Protein AF-A0A353T3C4-F1 (afdb_monomer)

Solvent-accessible surface area (backbone atoms only — not comparable to full-atom values): 9866 Å² total; per-residue (Å²): 107,74,66,55,55,51,51,35,52,49,49,44,35,61,76,70,33,55,62,61,53,52,46,48,63,73,72,65,67,59,68,71,61,62,58,52,51,51,51,51,51,49,49,52,54,55,47,51,52,51,50,53,49,52,54,52,51,49,52,47,30,54,55,22,45,76,74,72,43,43,66,51,32,47,53,53,30,48,53,51,40,30,53,50,35,27,61,52,28,36,56,48,47,48,47,63,72,71,68,43,80,59,55,79,67,48,68,84,42,103,63,56,70,67,55,54,52,50,33,52,51,50,44,53,55,61,66,45,45,66,57,39,43,68,43,39,47,60,32,51,53,58,54,61,70,45,89,92,66,56,76,68,54,60,58,50,48,54,52,48,57,69,49,49,54,49,64,26,35,53,50,21,50,54,51,50,65,73,74,107

pLDDT: mean 85.12, std 10.69, range [52.69, 95.88]

Secondary structure (DSSP, 8-state):
-HHHHHHHHHHHHHHTTHHHHHHHHHTS---THHHHHHHHHHHHHHHHHHHHHHHHHHHHHHHHHHTT-TTHHHHHHHHHHHHHHHHHHHHHHIIIIIS-TTHHHHTTSS--HHHHHHHHHHHHHHHHHHHHHHHHHHHHHHHHTSTT--HHHHHHHHHHHHHTTHHHHHHHHHHHHHH-

Structure (mmCIF, N/CA/C/O backbone):
data_AF-A0A353T3C4-F1
#
_entry.id   AF-A0A353T3C4-F1
#
loop_
_atom_site.group_PDB
_atom_site.id
_atom_site.type_symbol
_atom_site.label_atom_id
_atom_site.label_alt_id
_atom_site.label_comp_id
_atom_site.label_asym_id
_atom_site.label_entity_id
_atom_site.label_seq_id
_atom_site.pdbx_PDB_ins_code
_atom_site.Cartn_x
_atom_site.Cartn_y
_atom_site.Cartn_z
_atom_site.occupancy
_atom_site.B_iso_or_equiv
_atom_site.auth_seq_id
_atom_site.auth_comp_id
_atom_site.auth_asym_id
_atom_site.auth_atom_id
_atom_site.pdbx_PDB_model_num
ATOM 1 N N . MET A 1 1 ? -25.654 7.671 6.707 1.00 60.31 1 MET A N 1
ATOM 2 C CA . MET A 1 1 ? -24.384 8.251 6.204 1.00 60.31 1 MET A CA 1
ATOM 3 C C . MET A 1 1 ? -23.561 8.952 7.282 1.00 60.31 1 MET A C 1
ATOM 5 O O . MET A 1 1 ? -22.458 8.490 7.531 1.00 60.31 1 MET A O 1
ATOM 9 N N . LYS A 1 2 ? -24.068 9.985 7.984 1.00 76.62 2 LYS A N 1
ATOM 10 C CA . LYS A 1 2 ? -23.292 10.667 9.050 1.00 76.62 2 LYS A CA 1
ATOM 11 C C . LYS A 1 2 ? -22.820 9.730 10.183 1.00 76.62 2 LYS A C 1
ATOM 13 O O . LYS A 1 2 ? -21.699 9.878 10.647 1.00 76.62 2 LYS A O 1
ATOM 18 N N . LYS A 1 3 ? -23.640 8.739 10.571 1.00 78.88 3 LYS A N 1
ATOM 19 C CA . LYS A 1 3 ? -23.302 7.737 11.606 1.00 78.88 3 LYS A CA 1
ATOM 20 C C . LYS A 1 3 ? -22.112 6.851 11.206 1.00 78.88 3 LYS A C 1
ATOM 22 O O . LYS A 1 3 ? -21.127 6.816 11.929 1.00 78.88 3 LYS A O 1
ATOM 27 N N . PHE A 1 4 ? -22.169 6.225 10.028 1.00 79.12 4 PHE A N 1
ATOM 28 C CA . PHE A 1 4 ? -21.086 5.390 9.492 1.00 79.12 4 PHE A CA 1
ATOM 29 C C . PHE A 1 4 ? -19.767 6.155 9.321 1.00 79.12 4 PHE A C 1
ATOM 31 O O . PHE A 1 4 ? -18.728 5.694 9.777 1.00 79.12 4 PHE A O 1
ATOM 38 N N . LEU A 1 5 ? -19.805 7.359 8.736 1.00 79.19 5 LEU A N 1
ATOM 39 C CA . LEU A 1 5 ? -18.611 8.205 8.597 1.00 79.19 5 LEU A CA 1
ATOM 40 C C . LEU A 1 5 ? -18.013 8.593 9.953 1.00 79.19 5 LEU A C 1
ATOM 42 O O . LEU A 1 5 ? -16.794 8.610 10.104 1.00 79.19 5 LEU A O 1
ATOM 46 N N . SER A 1 6 ? -18.859 8.891 10.943 1.00 82.12 6 SER A N 1
ATOM 47 C CA . SER A 1 6 ? -18.393 9.169 12.301 1.00 82.12 6 SER A CA 1
ATOM 48 C C . SER A 1 6 ? -17.738 7.940 12.926 1.00 82.12 6 SER A C 1
ATOM 50 O O . SER A 1 6 ? -16.685 8.070 13.538 1.00 82.12 6 SER A O 1
ATOM 52 N N . LEU A 1 7 ? -18.326 6.757 12.740 1.00 82.31 7 LEU A N 1
ATOM 53 C CA . LEU A 1 7 ? -17.796 5.500 13.258 1.00 82.31 7 LEU A CA 1
ATOM 54 C C . LEU A 1 7 ? -16.450 5.148 12.612 1.00 82.31 7 LEU A C 1
ATOM 56 O O . LEU A 1 7 ? -15.491 4.873 13.324 1.00 82.31 7 LEU A O 1
ATOM 60 N N . LEU A 1 8 ? -16.343 5.264 11.288 1.00 82.75 8 LEU A N 1
ATOM 61 C CA . LEU A 1 8 ? -15.096 5.062 10.550 1.00 82.75 8 LEU A CA 1
ATOM 62 C C . LEU A 1 8 ? -14.003 6.040 10.992 1.00 82.75 8 LEU A C 1
ATOM 64 O O . LEU A 1 8 ? -12.856 5.642 11.190 1.00 82.75 8 LEU A O 1
ATOM 68 N N . LYS A 1 9 ? -14.355 7.314 11.199 1.00 82.56 9 LYS A N 1
ATOM 69 C CA . LYS A 1 9 ? -13.419 8.322 11.707 1.00 82.56 9 LYS A CA 1
ATOM 70 C C . LYS A 1 9 ? -12.926 7.972 13.110 1.00 82.56 9 LYS A C 1
ATOM 72 O O . LYS A 1 9 ? -11.734 8.110 13.376 1.00 82.56 9 LYS A O 1
ATOM 77 N N . THR A 1 10 ? -13.816 7.523 13.994 1.00 82.69 10 THR A N 1
ATOM 78 C CA . THR A 1 10 ? -13.441 7.082 15.342 1.00 82.69 10 THR A CA 1
ATOM 79 C C . THR A 1 10 ? -12.527 5.864 15.279 1.00 82.69 10 THR A C 1
ATOM 81 O O . THR A 1 10 ? -11.466 5.895 15.893 1.00 82.69 10 THR A O 1
ATOM 84 N N . TYR A 1 11 ? -12.867 4.856 14.473 1.00 81.75 11 TYR A N 1
ATOM 85 C CA . TYR A 1 11 ?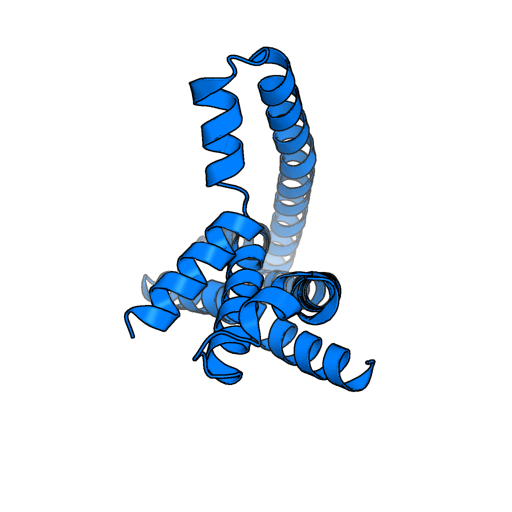 -12.040 3.663 14.284 1.00 81.75 11 TYR A CA 1
ATOM 86 C C . TYR A 1 11 ? -10.645 3.996 13.763 1.00 81.75 11 TYR A C 1
ATOM 88 O O . TYR A 1 11 ? -9.660 3.572 14.356 1.00 81.75 11 TYR A O 1
ATOM 96 N N . CYS A 1 12 ? -10.536 4.832 12.728 1.00 78.88 12 CYS A N 1
ATOM 97 C CA . CYS A 1 12 ? -9.235 5.266 12.221 1.00 78.88 12 CYS A CA 1
ATOM 98 C C . CYS A 1 12 ? -8.448 6.051 13.283 1.00 78.88 12 CYS A C 1
ATOM 100 O O . CYS A 1 12 ? -7.246 5.865 13.430 1.00 78.88 12 CYS A O 1
ATOM 102 N N . ASN A 1 13 ? -9.108 6.917 14.054 1.00 81.38 13 ASN A N 1
ATOM 103 C CA . ASN A 1 13 ? -8.444 7.695 15.099 1.00 81.38 13 ASN A CA 1
ATOM 104 C C . ASN A 1 13 ? -7.916 6.817 16.246 1.00 81.38 13 ASN A C 1
ATOM 106 O O . ASN A 1 13 ? -6.830 7.081 16.759 1.00 81.38 13 ASN A O 1
ATOM 110 N N . VAL A 1 14 ? -8.673 5.788 16.636 1.00 80.25 14 VAL A N 1
ATOM 111 C CA . VAL A 1 14 ? -8.270 4.818 17.662 1.00 80.25 14 VAL A CA 1
ATOM 112 C C . VAL A 1 14 ? -7.152 3.922 17.133 1.00 80.25 14 VAL A C 1
ATOM 114 O O . VAL A 1 14 ? -6.114 3.820 17.776 1.00 80.25 14 VAL A O 1
ATOM 117 N N . TYR A 1 15 ? -7.318 3.362 15.933 1.00 79.69 15 TYR A N 1
ATOM 118 C CA . TYR A 1 15 ? -6.360 2.442 15.321 1.00 79.69 15 TYR A CA 1
ATOM 119 C C . TYR A 1 15 ? -5.000 3.097 15.044 1.00 79.69 15 TYR A C 1
ATOM 121 O O . TYR A 1 15 ? -3.963 2.557 15.412 1.00 79.69 15 TYR A O 1
ATOM 129 N N . PHE A 1 16 ? -4.988 4.299 14.457 1.00 77.50 16 PHE A N 1
ATOM 130 C CA . PHE A 1 16 ? -3.749 5.041 14.194 1.00 77.50 16 PHE A CA 1
ATOM 131 C C . PHE A 1 16 ? -3.267 5.873 15.398 1.00 77.50 16 PHE A C 1
ATOM 133 O O . PHE A 1 16 ? -2.215 6.506 15.326 1.00 77.50 16 PHE A O 1
ATOM 140 N N . GLY A 1 17 ? -4.031 5.926 16.496 1.00 72.50 17 GLY A N 1
ATOM 141 C CA . GLY A 1 17 ? -3.658 6.655 17.713 1.00 72.50 17 GLY A CA 1
ATOM 142 C C . GLY A 1 17 ? -3.498 8.173 17.537 1.00 72.50 17 GLY A C 1
ATOM 143 O O . GLY A 1 17 ? -2.799 8.816 18.319 1.00 72.50 17 GLY A O 1
ATOM 144 N N . ILE A 1 18 ? -4.132 8.781 16.528 1.00 69.75 18 ILE A N 1
ATOM 145 C CA . ILE A 1 18 ? -3.900 10.189 16.142 1.00 69.75 18 ILE A CA 1
ATOM 146 C C . ILE A 1 18 ? -4.201 11.140 17.317 1.00 69.75 18 ILE A C 1
ATOM 148 O O . ILE A 1 18 ? -3.455 12.087 17.583 1.00 69.75 18 ILE A O 1
ATOM 152 N N . SER A 1 19 ? -5.272 10.874 18.071 1.00 62.19 19 SER A N 1
ATOM 153 C CA . SER A 1 19 ? -5.665 11.686 19.228 1.00 62.19 19 SER A CA 1
ATOM 154 C C . SER A 1 19 ? -4.777 11.479 20.458 1.00 62.19 19 SER A C 1
ATOM 156 O O . SER A 1 19 ? -4.506 12.450 21.168 1.00 62.19 19 SER A O 1
ATOM 158 N N . SER A 1 20 ? -4.322 10.252 20.733 1.00 59.62 20 SER A N 1
ATOM 159 C CA . SER A 1 20 ? -3.450 9.977 21.887 1.00 59.62 20 SER A CA 1
ATOM 160 C C . SER A 1 20 ? -2.055 10.560 21.664 1.00 59.62 20 SER A C 1
ATOM 162 O O . SER A 1 20 ? -1.486 11.169 22.573 1.00 59.62 20 SER A O 1
ATOM 164 N N . MET A 1 21 ? -1.566 10.487 20.423 1.00 57.75 21 MET A N 1
ATOM 165 C CA . MET A 1 21 ? -0.328 11.116 19.982 1.00 57.75 21 MET A CA 1
ATOM 166 C C . MET A 1 21 ? -0.401 12.639 20.173 1.00 57.75 21 MET A C 1
ATOM 168 O O . MET A 1 21 ? 0.431 13.222 20.865 1.00 57.75 21 MET A O 1
ATOM 172 N N . LYS A 1 22 ? -1.461 13.294 19.678 1.00 59.31 22 LYS A N 1
ATOM 173 C CA . LYS A 1 22 ? -1.660 14.745 19.854 1.00 59.31 22 LYS A CA 1
ATOM 174 C C . LYS A 1 22 ? -1.741 15.161 21.330 1.00 59.31 22 LYS A C 1
ATOM 176 O O . LYS A 1 22 ? -1.197 16.203 21.702 1.00 59.31 22 LYS A O 1
ATOM 181 N N 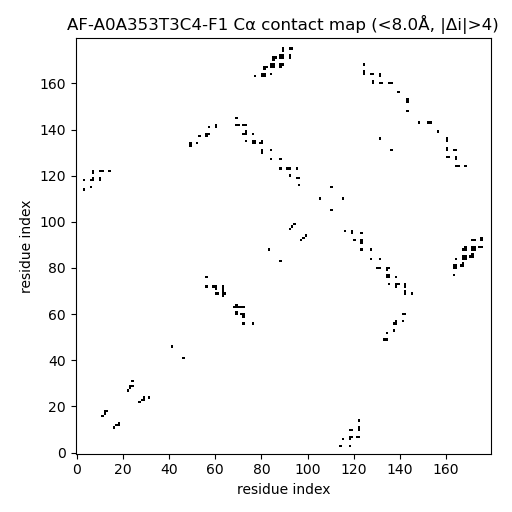. TYR A 1 23 ? -2.400 14.362 22.170 1.00 59.06 23 TYR A N 1
ATOM 182 C CA . TYR A 1 23 ? -2.562 14.644 23.599 1.00 59.06 23 TYR A CA 1
ATOM 183 C C . TYR A 1 23 ? -1.234 14.573 24.371 1.00 59.06 23 TYR A C 1
ATOM 185 O O . TYR A 1 23 ? -0.911 15.515 25.100 1.00 59.06 23 TYR A O 1
ATOM 193 N N . GLN A 1 24 ? -0.430 13.524 24.161 1.00 59.44 24 GLN A N 1
ATOM 194 C CA . GLN A 1 24 ? 0.871 13.377 24.832 1.00 59.44 24 GLN A CA 1
ATOM 195 C C . GLN A 1 24 ? 1.857 14.496 24.460 1.00 59.44 24 GLN A C 1
ATOM 197 O O . GLN A 1 24 ? 2.575 14.990 25.330 1.00 59.44 24 GLN A O 1
ATOM 202 N N . TYR A 1 25 ? 1.857 14.952 23.202 1.00 55.47 25 TYR A N 1
ATOM 203 C CA . TYR A 1 25 ? 2.798 15.983 22.742 1.00 55.47 25 TYR A CA 1
ATOM 204 C C . TYR A 1 25 ? 2.390 17.414 23.077 1.00 55.47 25 TYR A C 1
ATOM 206 O O . TYR A 1 25 ? 3.258 18.251 23.313 1.00 55.47 25 TYR A O 1
ATOM 214 N N . THR A 1 26 ? 1.089 17.704 23.128 1.00 57.72 26 THR A N 1
ATOM 215 C CA . THR A 1 26 ? 0.613 19.087 23.297 1.00 57.72 26 THR A CA 1
ATOM 216 C C . THR A 1 26 ? 0.349 19.441 24.763 1.00 57.72 26 THR A C 1
ATOM 218 O O . THR A 1 26 ? 0.531 20.595 25.144 1.00 57.72 26 THR A O 1
ATOM 221 N N . ARG A 1 27 ? -0.067 18.478 25.606 1.00 52.69 27 ARG A N 1
ATOM 222 C CA . ARG A 1 27 ? -0.427 18.740 27.017 1.00 52.69 27 ARG A CA 1
ATOM 223 C C . ARG A 1 27 ? 0.595 18.253 28.043 1.00 52.69 27 ARG A C 1
ATOM 225 O O . ARG A 1 27 ? 0.799 18.959 29.022 1.00 52.69 27 ARG A O 1
ATOM 232 N N . GLU A 1 28 ? 1.251 17.106 27.845 1.00 60.12 28 GLU A N 1
ATOM 233 C CA . GLU A 1 28 ? 2.148 16.545 28.876 1.00 60.12 28 GLU A CA 1
ATOM 234 C C . GLU A 1 28 ? 3.608 17.027 28.789 1.00 60.12 28 GLU A C 1
ATOM 236 O O . GLU A 1 28 ? 4.370 16.765 29.717 1.00 60.12 28 GLU A O 1
ATOM 241 N N . LYS A 1 29 ? 4.022 17.722 27.709 1.00 55.22 29 LYS A N 1
ATOM 242 C CA . LYS A 1 29 ? 5.425 18.151 27.470 1.00 55.22 29 LYS A CA 1
ATOM 243 C C . LYS A 1 29 ? 6.456 17.045 27.786 1.00 55.22 29 LYS A C 1
ATOM 245 O O . LYS A 1 29 ? 7.573 17.328 28.221 1.00 55.22 29 LYS A O 1
ATOM 250 N N . LYS A 1 30 ? 6.101 15.768 27.587 1.00 54.72 30 LYS A N 1
ATOM 251 C CA . LYS A 1 30 ? 7.038 14.655 27.785 1.00 54.72 30 LYS A CA 1
ATOM 252 C C . LYS A 1 30 ? 8.227 14.846 26.844 1.00 54.72 30 LYS A C 1
ATOM 254 O O . LYS A 1 30 ? 8.034 15.190 25.682 1.00 54.72 30 LYS A O 1
ATOM 259 N N . SER A 1 31 ? 9.437 14.657 27.384 1.00 58.38 31 SER A N 1
ATOM 260 C CA . SER A 1 31 ? 10.729 14.902 26.724 1.00 58.38 31 SER A CA 1
ATOM 261 C C . SER A 1 31 ? 10.692 14.584 25.225 1.00 58.38 31 SER A C 1
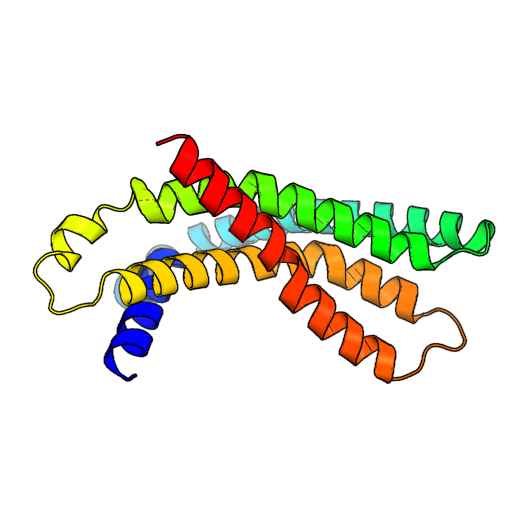ATOM 263 O O . SER A 1 31 ? 10.668 13.417 24.831 1.00 58.38 31 SER A O 1
ATOM 265 N N . LEU A 1 32 ? 10.701 15.645 24.407 1.00 66.12 32 LEU A N 1
ATOM 266 C CA . LEU A 1 32 ? 10.594 15.606 22.942 1.00 66.12 32 LEU A CA 1
ATOM 267 C C . LEU A 1 32 ? 11.728 14.812 22.269 1.00 66.12 32 LEU A C 1
ATOM 269 O O . LEU A 1 32 ? 11.617 14.456 21.103 1.00 66.12 32 LEU A O 1
ATOM 273 N N . TRP A 1 33 ? 12.786 14.474 23.009 1.00 71.81 33 TRP A N 1
ATOM 274 C CA . TRP A 1 33 ? 13.922 13.692 22.524 1.00 71.81 33 TRP A CA 1
ATOM 275 C C . TRP A 1 33 ? 13.618 12.200 22.362 1.00 71.81 33 TRP A C 1
ATOM 277 O O . TRP A 1 33 ? 14.027 11.602 21.370 1.00 71.81 33 TRP A O 1
ATOM 287 N N . LYS A 1 34 ? 12.878 11.588 23.300 1.00 78.25 34 LYS A N 1
ATOM 288 C CA . LYS A 1 34 ? 12.539 10.151 23.233 1.00 78.25 34 LYS A CA 1
ATOM 289 C C . LYS A 1 34 ? 11.770 9.778 21.953 1.00 78.25 34 LYS A C 1
ATOM 291 O O . LYS A 1 34 ? 12.166 8.821 21.299 1.00 78.25 34 LYS A O 1
ATOM 296 N N . PRO A 1 35 ? 10.736 10.527 21.541 1.00 76.81 35 PRO A N 1
ATOM 297 C CA . PRO A 1 35 ? 9.986 10.201 20.339 1.00 76.81 35 PRO A CA 1
ATOM 298 C C . PRO A 1 35 ? 10.682 10.608 19.052 1.00 76.81 35 PRO A C 1
ATOM 300 O O . PRO A 1 35 ? 10.520 9.912 18.058 1.00 76.81 35 PRO A O 1
ATOM 303 N N . VAL A 1 36 ? 11.504 11.661 19.063 1.00 82.31 36 VAL A N 1
ATOM 304 C CA . VAL A 1 36 ? 12.387 11.952 17.924 1.00 82.31 36 VAL A CA 1
ATOM 305 C C . VAL A 1 36 ? 13.330 10.774 17.679 1.00 82.31 36 VAL A C 1
ATOM 307 O O . VAL A 1 36 ? 13.458 10.339 16.540 1.00 82.31 36 VAL A O 1
ATOM 310 N N . LEU A 1 37 ? 13.918 10.198 18.734 1.00 85.62 37 LEU A N 1
ATOM 311 C CA . LEU A 1 37 ? 14.783 9.023 18.611 1.00 85.62 37 LEU A CA 1
ATOM 312 C C . LEU A 1 37 ? 14.014 7.784 18.123 1.00 85.62 37 LEU A C 1
ATOM 314 O O . LEU A 1 37 ? 14.510 7.060 17.264 1.00 85.62 37 LEU A O 1
ATOM 318 N N . THR A 1 38 ? 12.791 7.555 18.617 1.00 82.88 38 THR A N 1
ATOM 319 C CA . THR A 1 38 ? 11.935 6.455 18.142 1.00 82.88 38 THR A CA 1
ATOM 320 C C . THR A 1 38 ? 11.568 6.618 16.669 1.00 82.88 38 THR A C 1
ATOM 322 O O . THR A 1 38 ? 11.714 5.672 15.899 1.00 82.88 38 THR A O 1
ATOM 325 N N . VAL A 1 39 ? 11.139 7.812 16.251 1.00 86.38 39 VAL A N 1
ATOM 326 C CA . VAL A 1 39 ? 10.799 8.095 14.849 1.00 86.38 39 VAL A CA 1
ATOM 327 C C . VAL A 1 39 ? 12.035 7.958 13.967 1.00 86.38 39 VAL A C 1
ATOM 329 O O . VAL A 1 39 ? 11.959 7.298 12.937 1.00 86.38 39 VAL A O 1
ATOM 332 N N . ALA A 1 40 ? 13.183 8.498 14.381 1.00 88.88 40 ALA A N 1
ATOM 333 C CA . ALA A 1 40 ? 14.435 8.349 13.644 1.00 88.88 40 ALA A CA 1
ATOM 334 C C . ALA A 1 40 ? 14.829 6.872 13.487 1.00 88.88 40 ALA A C 1
ATOM 336 O O . ALA A 1 40 ? 15.157 6.447 12.383 1.00 88.88 40 ALA A O 1
ATOM 337 N N . GLY A 1 41 ? 14.728 6.070 14.552 1.00 89.81 41 GLY A N 1
ATOM 338 C CA . GLY A 1 41 ? 15.002 4.633 14.500 1.00 89.81 41 GLY A CA 1
ATOM 339 C C . GLY A 1 41 ? 14.073 3.883 13.542 1.00 89.81 41 GLY A C 1
ATOM 340 O O . GLY A 1 41 ? 14.541 3.085 12.733 1.00 89.81 41 GLY A O 1
ATOM 341 N N . VAL A 1 42 ? 12.771 4.181 13.573 1.00 88.44 42 VAL A N 1
ATOM 342 C CA . VAL A 1 42 ? 11.784 3.585 12.656 1.00 88.44 42 VAL A CA 1
ATOM 343 C C . VAL A 1 42 ? 12.049 4.004 11.209 1.00 88.44 42 VAL A C 1
ATOM 345 O O . VAL A 1 42 ? 12.031 3.155 10.321 1.00 88.44 42 VAL A O 1
ATOM 348 N N . VAL A 1 43 ? 12.336 5.284 10.962 1.00 89.88 43 VAL A N 1
ATOM 349 C CA . VAL A 1 43 ? 12.629 5.806 9.619 1.00 89.88 43 VAL A CA 1
ATOM 350 C C . VAL A 1 43 ? 13.905 5.190 9.057 1.00 89.88 43 VAL A C 1
ATOM 352 O O . VAL A 1 43 ? 13.918 4.806 7.894 1.00 89.88 43 VAL A O 1
ATOM 355 N N . ILE A 1 44 ? 14.958 5.042 9.863 1.00 92.94 44 ILE A N 1
ATOM 356 C CA . ILE A 1 44 ? 16.200 4.390 9.428 1.00 92.94 44 ILE A CA 1
ATOM 357 C C . ILE A 1 44 ? 15.954 2.900 9.163 1.00 92.94 44 ILE A C 1
ATOM 359 O O . ILE A 1 44 ? 16.348 2.397 8.113 1.00 92.94 44 ILE A O 1
ATOM 363 N N . GLY A 1 45 ? 15.265 2.202 10.070 1.00 91.44 45 GLY A N 1
ATOM 364 C CA . GLY A 1 45 ? 14.964 0.777 9.927 1.00 91.44 45 GLY A CA 1
ATOM 365 C C . GLY A 1 45 ? 14.111 0.486 8.692 1.00 91.44 45 GLY A C 1
ATOM 366 O O . GLY A 1 45 ? 14.566 -0.185 7.767 1.00 91.44 45 GLY A O 1
ATOM 367 N N . ILE A 1 46 ? 12.902 1.046 8.630 1.00 89.31 46 ILE A N 1
ATOM 368 C CA . ILE A 1 46 ? 11.984 0.851 7.498 1.00 89.31 46 ILE A CA 1
ATOM 369 C C . ILE A 1 46 ? 12.576 1.443 6.214 1.00 89.31 46 ILE A C 1
ATOM 371 O O . ILE A 1 46 ? 12.508 0.817 5.158 1.00 89.31 46 ILE A O 1
ATOM 375 N N . GLY A 1 47 ? 13.213 2.612 6.297 1.00 91.19 47 GLY A N 1
ATOM 376 C CA . GLY A 1 47 ? 13.857 3.254 5.154 1.00 91.19 47 GLY A CA 1
ATOM 377 C C . GLY A 1 47 ? 14.965 2.398 4.546 1.00 91.19 47 GLY A C 1
ATOM 378 O O . GLY A 1 47 ? 15.049 2.310 3.323 1.00 91.19 47 GLY A O 1
ATOM 379 N N . SER A 1 48 ? 15.763 1.703 5.364 1.00 93.19 48 SER A N 1
ATOM 380 C CA . SER A 1 48 ? 16.797 0.784 4.869 1.00 93.19 48 SER A CA 1
ATOM 381 C C . SER A 1 48 ? 16.209 -0.404 4.098 1.00 93.19 48 SER A C 1
ATOM 383 O O . SER A 1 48 ? 16.735 -0.771 3.047 1.00 93.19 48 SER A O 1
ATOM 385 N N . LEU A 1 49 ? 15.077 -0.951 4.558 1.00 92.06 49 LEU A N 1
ATOM 386 C CA . LEU A 1 49 ? 14.376 -2.042 3.877 1.00 92.06 49 LEU A CA 1
ATOM 387 C C . LEU A 1 49 ? 13.785 -1.582 2.542 1.00 92.06 49 LEU A C 1
ATOM 389 O O . LEU A 1 49 ? 13.960 -2.260 1.531 1.00 92.06 49 LEU A O 1
ATOM 393 N N . ILE A 1 50 ? 13.139 -0.411 2.520 1.00 92.25 50 ILE A N 1
ATOM 394 C CA . ILE A 1 50 ? 12.601 0.181 1.287 1.00 92.25 50 ILE A CA 1
ATOM 395 C C . ILE A 1 50 ? 13.738 0.468 0.301 1.00 92.25 50 ILE A C 1
ATOM 397 O O . ILE A 1 50 ? 13.614 0.178 -0.885 1.00 92.25 50 ILE A O 1
ATOM 401 N N . PHE A 1 51 ? 14.867 0.993 0.777 1.00 93.62 51 PHE A N 1
ATOM 402 C CA . PHE A 1 51 ? 16.027 1.259 -0.067 1.00 93.62 51 PHE A CA 1
ATOM 403 C C . PHE A 1 51 ? 16.589 -0.025 -0.692 1.00 93.62 51 PHE A C 1
ATOM 405 O O . PHE A 1 51 ? 16.803 -0.075 -1.905 1.00 93.62 51 PHE A O 1
ATOM 412 N N . LEU A 1 52 ? 16.770 -1.083 0.104 1.00 95.19 52 LEU A N 1
ATOM 413 C CA 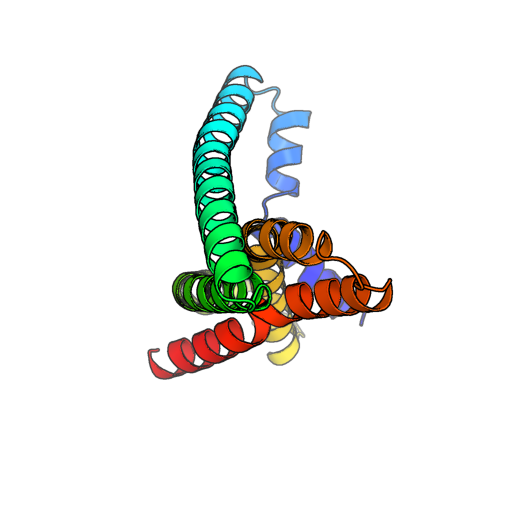. LEU A 1 52 ? 17.231 -2.380 -0.393 1.00 95.19 52 LEU A CA 1
ATOM 414 C C . LEU A 1 52 ? 16.250 -2.972 -1.416 1.00 95.19 52 LEU A C 1
ATOM 416 O O . LEU A 1 52 ? 16.666 -3.475 -2.461 1.00 95.19 52 LEU A O 1
ATOM 420 N N . TYR A 1 53 ? 14.950 -2.858 -1.148 1.00 94.12 53 TYR A N 1
ATOM 421 C CA . TYR A 1 53 ? 13.901 -3.267 -2.076 1.00 94.12 53 TYR A CA 1
ATOM 422 C C . TYR A 1 53 ? 13.972 -2.499 -3.406 1.00 94.12 53 TYR A C 1
ATOM 424 O O . TYR A 1 53 ? 13.931 -3.113 -4.473 1.00 94.12 53 TYR A O 1
ATOM 432 N N . CYS A 1 54 ? 14.161 -1.176 -3.364 1.00 94.94 54 CYS A N 1
ATOM 433 C CA . CYS A 1 54 ? 14.340 -0.344 -4.555 1.00 94.94 54 CYS A CA 1
ATOM 434 C C . CYS A 1 54 ? 15.556 -0.775 -5.395 1.00 94.94 54 CYS A C 1
ATOM 436 O O . CYS A 1 54 ? 15.491 -0.786 -6.626 1.00 94.94 54 CYS A O 1
ATOM 438 N N . LEU A 1 55 ? 16.660 -1.168 -4.753 1.00 95.44 55 LEU A N 1
ATOM 439 C CA . LEU A 1 55 ? 17.819 -1.712 -5.464 1.00 95.44 55 LEU A CA 1
ATOM 440 C C . LEU A 1 55 ? 17.502 -3.058 -6.121 1.00 95.44 55 LEU A C 1
ATOM 442 O O . LEU A 1 55 ? 17.857 -3.266 -7.281 1.00 95.44 55 LEU A O 1
ATOM 446 N N . MET A 1 56 ? 16.808 -3.952 -5.414 1.00 95.31 56 MET A N 1
ATOM 447 C CA . MET A 1 56 ? 16.403 -5.254 -5.948 1.00 95.31 56 MET A CA 1
ATOM 448 C C . MET A 1 56 ? 15.496 -5.098 -7.177 1.00 95.31 56 MET A C 1
ATOM 450 O O . MET A 1 56 ? 15.763 -5.694 -8.222 1.00 95.31 56 MET A O 1
ATOM 454 N N . ILE A 1 57 ? 14.458 -4.261 -7.086 1.00 95.69 57 ILE A N 1
ATOM 455 C CA . ILE A 1 57 ? 13.497 -4.069 -8.179 1.00 95.69 57 ILE A CA 1
ATOM 456 C C . ILE A 1 57 ? 14.138 -3.386 -9.397 1.00 95.69 57 ILE A C 1
ATOM 458 O O . ILE A 1 57 ? 13.784 -3.698 -10.533 1.00 95.69 57 ILE A O 1
ATOM 462 N N . LEU A 1 58 ? 15.144 -2.530 -9.186 1.00 95.88 58 LEU A N 1
ATOM 463 C CA . LEU A 1 58 ? 15.937 -1.947 -10.268 1.00 95.88 58 LEU A CA 1
ATOM 464 C C . LEU A 1 58 ? 16.727 -3.010 -11.043 1.00 95.88 58 LEU A C 1
ATOM 466 O O . LEU A 1 58 ? 16.773 -2.954 -12.273 1.00 95.88 58 LEU A O 1
ATOM 470 N N . GLN A 1 59 ? 17.339 -3.982 -10.359 1.00 95.75 59 GLN A N 1
ATOM 471 C CA . GLN A 1 59 ? 18.047 -5.075 -11.040 1.00 95.75 59 GLN A CA 1
ATOM 472 C C . GLN A 1 59 ? 17.080 -5.966 -11.821 1.00 95.75 59 GLN A C 1
ATOM 474 O O . GLN A 1 59 ? 17.359 -6.315 -12.967 1.00 95.75 59 GLN A O 1
ATOM 479 N N . ILE A 1 60 ? 15.914 -6.262 -11.240 1.00 94.88 60 ILE A N 1
ATOM 480 C CA . ILE A 1 60 ? 14.842 -7.002 -11.917 1.00 94.88 60 ILE A CA 1
ATOM 481 C C . ILE A 1 60 ? 14.400 -6.260 -13.180 1.00 94.88 60 ILE A C 1
ATOM 483 O O . ILE A 1 60 ? 14.293 -6.873 -14.236 1.00 94.88 60 ILE A O 1
ATOM 487 N N . PHE A 1 61 ? 14.202 -4.942 -13.103 1.00 95.88 61 PHE A N 1
ATOM 488 C CA . PHE A 1 61 ? 13.821 -4.130 -14.256 1.00 95.88 61 PHE A CA 1
ATOM 489 C C . PHE A 1 61 ? 14.869 -4.161 -15.372 1.00 95.88 61 PHE A C 1
ATOM 491 O O . PHE A 1 61 ? 14.519 -4.349 -16.533 1.00 95.88 61 PHE A O 1
ATOM 498 N N . ARG A 1 62 ? 16.157 -4.027 -15.035 1.00 94.44 62 ARG A N 1
ATOM 499 C CA . ARG A 1 62 ? 17.250 -4.100 -16.020 1.00 94.44 62 ARG A CA 1
ATOM 500 C C . ARG A 1 62 ? 17.340 -5.477 -16.676 1.00 94.44 62 ARG A C 1
ATOM 502 O O . ARG A 1 62 ? 17.494 -5.558 -17.891 1.00 94.44 62 ARG A O 1
ATOM 509 N N . GLY A 1 63 ? 17.202 -6.548 -15.893 1.00 94.06 63 GLY A N 1
ATOM 510 C CA . GLY A 1 63 ? 17.151 -7.914 -16.419 1.00 94.06 63 GLY A CA 1
ATOM 511 C C . GLY A 1 63 ? 15.941 -8.137 -17.330 1.00 94.06 63 GLY A C 1
ATOM 512 O O . GLY A 1 63 ? 16.075 -8.682 -18.420 1.00 94.06 63 GLY A O 1
ATOM 513 N N . ALA A 1 64 ? 14.774 -7.638 -16.924 1.00 93.00 64 ALA A N 1
ATOM 514 C CA . ALA A 1 64 ? 13.538 -7.699 -17.696 1.00 93.00 64 ALA A CA 1
ATOM 515 C C . ALA A 1 64 ? 13.638 -6.924 -19.023 1.00 93.00 64 ALA A C 1
ATOM 517 O O . ALA A 1 64 ? 13.228 -7.429 -20.068 1.00 93.00 64 ALA A O 1
ATOM 518 N N . GLN A 1 65 ? 14.251 -5.735 -19.009 1.00 92.88 65 GLN A N 1
ATOM 519 C CA . GLN A 1 65 ? 14.548 -4.965 -20.220 1.00 92.88 65 GLN A CA 1
ATOM 520 C C . GLN A 1 65 ? 15.492 -5.709 -21.169 1.00 92.88 65 GLN A C 1
ATOM 522 O O . GLN A 1 65 ? 15.256 -5.700 -22.374 1.00 92.88 65 GLN A O 1
ATOM 527 N N . ALA A 1 66 ? 16.526 -6.378 -20.650 1.00 92.81 66 ALA A N 1
ATOM 528 C CA . ALA A 1 66 ? 17.485 -7.119 -21.472 1.00 92.81 66 ALA A CA 1
ATOM 529 C C . ALA A 1 66 ? 16.846 -8.293 -22.238 1.00 92.81 66 ALA A C 1
ATOM 531 O O . ALA A 1 66 ? 17.325 -8.659 -23.308 1.00 92.81 66 ALA A O 1
ATOM 532 N N . ILE A 1 67 ? 15.755 -8.856 -21.712 1.00 93.75 67 ILE A N 1
ATOM 533 C CA . ILE A 1 67 ? 14.996 -9.957 -22.330 1.00 93.75 67 ILE A CA 1
ATOM 534 C C . ILE A 1 67 ? 13.831 -9.412 -23.191 1.00 93.75 67 ILE A C 1
ATOM 536 O O . ILE A 1 67 ? 13.105 -10.173 -23.821 1.00 93.75 67 ILE A O 1
ATOM 540 N N . GLY A 1 68 ? 13.654 -8.086 -23.258 1.00 91.94 68 GLY A N 1
ATOM 541 C CA . GLY A 1 68 ? 12.609 -7.432 -24.052 1.00 91.94 68 GLY A CA 1
ATOM 542 C C . GLY A 1 68 ? 11.231 -7.367 -23.385 1.00 91.94 68 GLY A C 1
ATOM 543 O O . GLY A 1 68 ? 10.277 -6.946 -24.032 1.00 91.94 68 GLY A O 1
ATOM 544 N N . HIS A 1 69 ? 11.127 -7.729 -22.103 1.00 91.88 69 HIS A N 1
ATOM 545 C CA . HIS A 1 69 ? 9.871 -7.806 -21.346 1.00 91.88 69 HIS A CA 1
ATOM 546 C C . HIS A 1 6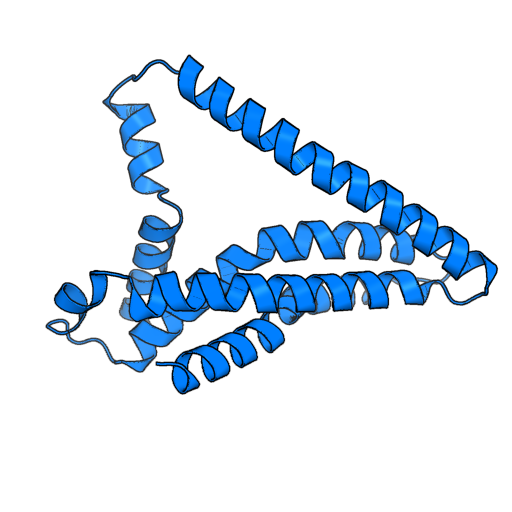9 ? 9.899 -6.948 -20.066 1.00 91.88 69 HIS A C 1
ATOM 548 O O . HIS A 1 69 ? 9.811 -7.484 -18.957 1.00 91.88 69 HIS A O 1
ATOM 554 N N . PRO A 1 70 ? 10.035 -5.609 -20.161 1.00 90.38 70 PRO A N 1
ATOM 555 C CA . PRO A 1 70 ? 10.116 -4.718 -18.997 1.00 90.38 70 PRO A CA 1
ATOM 556 C C . PRO A 1 70 ? 8.905 -4.798 -18.051 1.00 90.38 70 PRO A C 1
ATOM 558 O O . PRO A 1 70 ? 9.038 -4.490 -16.867 1.00 90.38 70 PRO A O 1
ATOM 561 N N . GLU A 1 71 ? 7.738 -5.234 -18.528 1.00 90.75 71 GLU A N 1
ATOM 562 C CA . GLU A 1 71 ? 6.485 -5.394 -17.772 1.00 90.75 71 GLU A CA 1
ATOM 563 C C . GLU A 1 71 ? 6.571 -6.402 -16.617 1.00 90.75 71 GLU A C 1
ATOM 565 O O . GLU A 1 71 ? 5.777 -6.350 -15.669 1.00 90.75 71 GLU A O 1
ATOM 570 N N . ILE A 1 72 ? 7.570 -7.286 -16.644 1.00 93.69 72 ILE A N 1
ATOM 571 C CA . ILE A 1 72 ? 7.827 -8.260 -15.581 1.00 93.69 72 ILE A CA 1
ATOM 572 C C . ILE A 1 72 ? 8.047 -7.557 -14.233 1.00 93.69 72 ILE A C 1
ATOM 574 O O . ILE A 1 72 ? 7.609 -8.069 -13.201 1.00 93.69 72 ILE A O 1
ATOM 578 N N . VAL A 1 73 ? 8.642 -6.355 -14.225 1.00 95.00 73 VAL A N 1
ATOM 579 C CA . VAL A 1 73 ? 8.879 -5.594 -12.987 1.00 95.00 73 VAL A CA 1
ATOM 580 C C . VAL A 1 73 ? 7.576 -5.286 -12.241 1.00 95.00 73 VAL A C 1
ATOM 582 O O . VAL A 1 73 ? 7.511 -5.436 -11.021 1.00 95.00 73 VAL A O 1
ATOM 585 N N . LEU A 1 74 ? 6.521 -4.910 -12.973 1.00 93.81 74 LEU A N 1
ATOM 586 C CA . LEU A 1 74 ? 5.210 -4.600 -12.404 1.00 93.81 74 LEU A CA 1
ATOM 587 C C . LEU A 1 74 ? 4.548 -5.858 -11.865 1.00 93.81 74 LEU A C 1
ATOM 589 O O . LEU A 1 74 ? 3.987 -5.842 -10.774 1.00 93.81 74 LEU A O 1
ATOM 593 N N . THR A 1 75 ? 4.655 -6.952 -12.616 1.00 93.88 75 THR A N 1
ATOM 594 C CA . THR A 1 75 ? 4.073 -8.242 -12.240 1.00 93.88 75 THR A CA 1
ATOM 595 C C . THR A 1 75 ? 4.691 -8.759 -10.944 1.00 93.88 75 THR A C 1
ATOM 597 O O . THR A 1 75 ? 3.967 -9.129 -10.022 1.00 93.88 75 THR A O 1
ATOM 600 N N . ILE A 1 76 ? 6.020 -8.721 -10.827 1.00 94.19 76 ILE A N 1
ATOM 601 C CA . ILE A 1 76 ? 6.725 -9.165 -9.619 1.00 94.19 76 ILE A CA 1
ATOM 602 C C . ILE A 1 76 ? 6.373 -8.278 -8.424 1.00 94.19 76 ILE A C 1
ATOM 604 O O . ILE A 1 76 ? 6.064 -8.797 -7.352 1.00 94.19 76 ILE A O 1
ATOM 608 N N . ALA A 1 77 ? 6.378 -6.953 -8.593 1.00 95.19 77 ALA A N 1
ATOM 609 C CA . ALA A 1 77 ? 6.017 -6.037 -7.514 1.00 95.19 77 ALA A CA 1
ATOM 610 C C . ALA A 1 77 ? 4.564 -6.229 -7.053 1.00 95.19 77 ALA A C 1
ATOM 612 O O . ALA A 1 77 ? 4.291 -6.213 -5.854 1.00 95.19 77 ALA A O 1
ATOM 613 N N . PHE A 1 78 ? 3.646 -6.465 -7.991 1.00 95.25 78 PHE A N 1
ATOM 614 C CA . PHE A 1 78 ? 2.241 -6.731 -7.702 1.00 95.25 78 PHE A CA 1
ATOM 615 C C . PHE A 1 78 ? 2.036 -8.047 -6.959 1.00 95.25 78 PHE A C 1
ATOM 617 O O . PHE A 1 78 ? 1.380 -8.052 -5.920 1.00 95.25 78 PHE A O 1
ATOM 624 N N . LEU A 1 79 ? 2.649 -9.137 -7.421 1.00 94.69 79 LEU A N 1
ATOM 625 C CA . LEU A 1 79 ? 2.580 -10.431 -6.738 1.00 94.69 79 LEU A CA 1
ATOM 626 C C . LEU A 1 79 ? 3.158 -10.357 -5.323 1.00 94.69 79 LEU A C 1
ATOM 628 O O . LEU A 1 79 ? 2.562 -10.875 -4.381 1.00 94.69 79 LEU A O 1
ATOM 632 N N . LEU A 1 80 ? 4.294 -9.677 -5.159 1.00 93.81 80 LEU A N 1
ATOM 633 C CA . LEU A 1 80 ? 4.926 -9.503 -3.856 1.00 93.81 80 LEU A CA 1
ATOM 634 C C . LEU A 1 80 ? 4.050 -8.657 -2.920 1.00 93.81 80 LEU A C 1
ATOM 636 O O . LEU A 1 80 ? 3.874 -9.023 -1.759 1.00 93.81 80 LEU A O 1
ATOM 640 N N . CYS A 1 81 ? 3.440 -7.581 -3.428 1.00 95.00 81 CYS A N 1
ATOM 641 C CA . CYS A 1 81 ? 2.460 -6.790 -2.685 1.00 95.00 81 CYS A CA 1
ATOM 642 C C . CYS A 1 81 ? 1.267 -7.642 -2.242 1.00 95.00 81 CYS A C 1
ATOM 644 O O . CYS A 1 81 ? 0.884 -7.588 -1.078 1.00 95.00 81 CYS A O 1
ATOM 646 N N . GLN A 1 82 ? 0.700 -8.454 -3.136 1.00 94.25 82 GLN A N 1
ATOM 647 C CA . GLN A 1 82 ? -0.440 -9.308 -2.807 1.00 94.25 82 GLN A CA 1
ATOM 648 C C . GLN A 1 82 ? -0.094 -10.358 -1.753 1.00 94.25 82 GLN A C 1
ATOM 650 O O . GLN A 1 82 ? -0.879 -10.583 -0.834 1.00 94.25 82 GLN A O 1
ATOM 655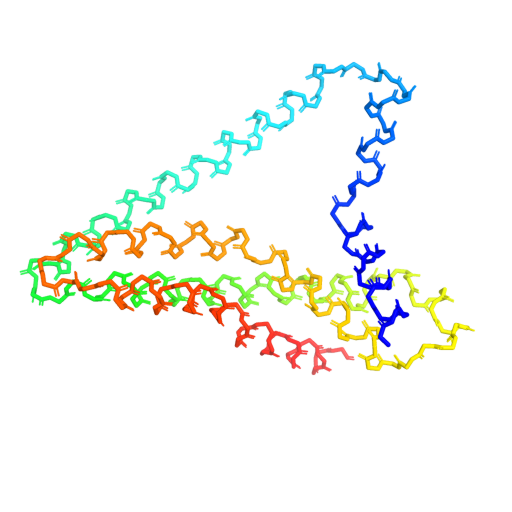 N N . LEU A 1 83 ? 1.076 -10.985 -1.868 1.00 94.25 83 LEU A N 1
ATOM 656 C CA . LEU A 1 83 ? 1.529 -12.001 -0.926 1.00 94.25 83 LEU A CA 1
ATOM 657 C C . LEU A 1 83 ? 1.759 -11.405 0.465 1.00 94.25 83 LEU A C 1
ATOM 659 O O . LEU A 1 83 ? 1.284 -11.964 1.451 1.00 94.25 83 LEU A O 1
ATOM 663 N N . LEU A 1 84 ? 2.426 -10.250 0.550 1.00 93.06 84 LEU A N 1
ATOM 664 C CA . LEU A 1 84 ? 2.625 -9.568 1.829 1.00 93.06 84 LEU A CA 1
ATOM 665 C C . LEU A 1 84 ? 1.299 -9.094 2.429 1.00 93.06 84 LEU A C 1
ATOM 667 O O . LEU A 1 84 ? 1.054 -9.367 3.601 1.00 93.06 84 LEU A O 1
ATOM 671 N N . SER A 1 85 ? 0.417 -8.478 1.638 1.00 93.81 85 SER A N 1
ATOM 672 C CA . SER A 1 85 ? -0.908 -8.063 2.116 1.00 93.81 85 SER A CA 1
ATOM 673 C C . SER A 1 85 ? -1.793 -9.240 2.524 1.00 93.81 85 SER A C 1
ATOM 675 O O . SER A 1 85 ? -2.652 -9.077 3.382 1.00 93.81 85 SER A O 1
ATOM 677 N N . LEU A 1 86 ? -1.605 -10.439 1.963 1.00 93.31 86 LEU A N 1
ATOM 678 C CA . LEU A 1 86 ? -2.322 -11.635 2.413 1.00 93.31 86 LEU A CA 1
ATOM 679 C C . LEU A 1 86 ? -1.827 -12.072 3.795 1.00 93.31 86 LEU A C 1
ATOM 681 O O . LEU A 1 86 ? -2.629 -12.277 4.704 1.00 93.31 86 LEU A O 1
ATOM 685 N N . VAL A 1 87 ? -0.505 -12.190 3.955 1.00 91.25 87 VAL A N 1
ATOM 686 C CA . VAL A 1 87 ? 0.118 -12.628 5.212 1.00 91.25 87 VAL A CA 1
ATOM 687 C C . VAL A 1 87 ? -0.177 -11.631 6.331 1.00 91.25 87 VAL A C 1
ATOM 689 O O . VAL A 1 87 ? -0.702 -12.023 7.371 1.00 91.25 87 VAL A O 1
ATOM 692 N N . PHE A 1 88 ? 0.102 -10.342 6.119 1.00 89.25 88 PHE A N 1
ATOM 693 C CA . PHE A 1 88 ? -0.181 -9.295 7.105 1.00 89.25 88 PHE A CA 1
ATOM 694 C C . PHE A 1 88 ? -1.680 -9.056 7.289 1.00 89.25 88 PHE A C 1
ATOM 696 O O . PHE A 1 88 ? -2.130 -8.876 8.422 1.00 89.25 88 PHE A O 1
ATOM 703 N N . GLY A 1 89 ? -2.465 -9.171 6.217 1.00 89.31 89 GLY A N 1
ATOM 704 C CA . GLY A 1 89 ? -3.916 -9.034 6.253 1.00 89.31 89 GLY A CA 1
ATOM 705 C C . GLY A 1 89 ? -4.584 -9.997 7.228 1.00 89.31 89 GLY A C 1
ATOM 706 O O . GLY A 1 89 ? -5.465 -9.575 7.973 1.00 89.31 89 GLY A O 1
ATOM 707 N N .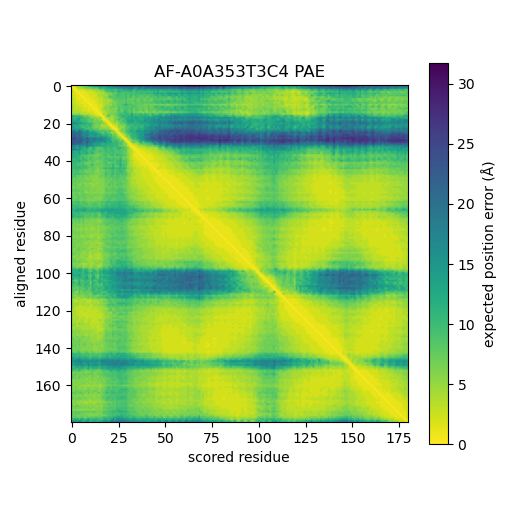 ILE A 1 90 ? -4.135 -11.257 7.303 1.00 90.00 90 ILE A N 1
ATOM 708 C CA . ILE A 1 90 ? -4.654 -12.228 8.284 1.00 90.00 90 ILE A CA 1
ATOM 709 C C . ILE A 1 90 ? -4.441 -11.711 9.713 1.00 90.00 90 ILE A C 1
ATOM 711 O O . ILE A 1 90 ? -5.384 -11.680 10.505 1.00 90.00 90 ILE A O 1
ATOM 715 N N . PHE A 1 91 ? -3.230 -11.251 10.041 1.00 88.31 91 PHE A N 1
ATOM 716 C CA . PHE A 1 91 ? -2.923 -10.728 11.376 1.00 88.31 91 PHE A CA 1
ATOM 717 C C . PHE A 1 91 ? -3.714 -9.454 11.700 1.00 88.31 91 PHE A C 1
ATOM 719 O O . PHE A 1 91 ? -4.241 -9.323 12.809 1.00 88.31 91 PHE A O 1
ATOM 726 N N . TYR A 1 92 ? -3.844 -8.531 10.745 1.00 87.62 92 TYR A N 1
ATOM 727 C CA . TYR A 1 92 ? -4.596 -7.291 10.944 1.00 87.62 92 TYR A CA 1
ATOM 728 C C . TYR A 1 92 ? -6.093 -7.538 11.108 1.00 87.62 92 TYR A C 1
ATOM 730 O O . TYR A 1 92 ? -6.711 -6.961 12.005 1.00 87.62 92 TYR A O 1
ATOM 738 N N . ILE A 1 93 ? -6.676 -8.433 10.311 1.00 88.25 93 ILE A N 1
ATOM 739 C CA . ILE A 1 93 ? -8.088 -8.798 10.440 1.00 88.25 93 ILE A CA 1
ATOM 740 C C . ILE A 1 93 ? -8.329 -9.485 11.780 1.00 88.25 93 ILE A C 1
ATOM 742 O O . ILE A 1 93 ? -9.239 -9.072 12.490 1.00 88.25 93 ILE A O 1
ATOM 746 N N . MET A 1 94 ? -7.497 -10.447 12.187 1.00 86.06 94 MET A N 1
ATOM 747 C CA . MET A 1 94 ? -7.609 -11.079 13.510 1.00 86.06 94 MET A CA 1
ATOM 748 C C . MET A 1 94 ? -7.585 -10.041 14.639 1.00 86.06 94 MET A C 1
ATOM 750 O O . MET A 1 94 ? -8.454 -10.041 15.514 1.00 86.06 94 MET A O 1
ATOM 754 N N . SER A 1 95 ? -6.623 -9.115 14.593 1.00 85.00 95 SER A N 1
ATOM 755 C CA . SER A 1 95 ? -6.473 -8.063 15.599 1.00 85.00 95 SER A CA 1
ATOM 756 C C . SER A 1 95 ? -7.696 -7.144 15.676 1.00 85.00 95 SER A C 1
ATOM 758 O O . SER A 1 95 ? -8.217 -6.901 16.765 1.00 85.00 95 SER A O 1
ATOM 760 N N . VAL A 1 96 ? -8.187 -6.663 14.531 1.00 83.25 96 VAL A N 1
ATOM 761 C CA . VAL A 1 96 ? -9.269 -5.669 14.476 1.00 83.25 96 VAL A CA 1
ATOM 762 C C . VAL A 1 96 ? -10.652 -6.303 14.629 1.00 83.25 96 VAL A C 1
ATOM 764 O O . VAL A 1 96 ? -11.551 -5.686 15.201 1.00 83.25 96 VAL A O 1
ATOM 767 N N . PHE A 1 97 ? -10.871 -7.510 14.113 1.00 80.88 97 PHE A N 1
ATOM 768 C CA . PHE A 1 97 ? -12.191 -8.141 14.108 1.00 80.88 97 PHE A CA 1
ATOM 769 C C . PHE A 1 97 ? -12.460 -8.884 15.414 1.00 80.88 97 PHE A C 1
ATOM 771 O O . PHE A 1 97 ? -13.542 -8.694 15.968 1.00 80.88 97 PHE A O 1
ATOM 778 N N . TYR A 1 98 ? -11.484 -9.647 15.918 1.00 76.88 98 TYR A N 1
ATOM 779 C CA . TYR A 1 98 ? -11.691 -10.593 17.020 1.00 76.88 98 TYR A CA 1
ATOM 780 C C . TYR A 1 98 ? -11.040 -10.156 18.333 1.00 76.88 98 TYR A C 1
ATOM 782 O O . TYR A 1 98 ? -11.643 -10.323 19.387 1.00 76.88 98 TYR A O 1
ATOM 790 N N . PHE A 1 99 ? -9.849 -9.552 18.294 1.00 74.25 99 PHE A N 1
ATOM 791 C CA . PHE A 1 99 ? -9.140 -9.133 19.514 1.00 74.25 99 PHE A CA 1
ATOM 792 C C . PHE A 1 99 ? -9.435 -7.692 19.958 1.00 74.25 99 PHE A C 1
ATOM 794 O O . PHE A 1 99 ? -8.862 -7.212 20.935 1.00 74.25 99 PHE A O 1
ATOM 801 N N . SER A 1 100 ? -10.332 -6.985 19.267 1.00 73.25 100 SER A N 1
ATOM 802 C CA . SER A 1 100 ? -10.763 -5.651 19.684 1.00 73.25 100 SER A CA 1
ATOM 803 C C . SER A 1 100 ? -11.787 -5.743 20.825 1.00 73.25 100 SER A C 1
ATOM 805 O O . SER A 1 100 ? -12.874 -6.286 20.619 1.00 73.25 100 SER A O 1
ATOM 807 N N . ASN A 1 101 ? -11.521 -5.103 21.966 1.00 66.25 101 ASN A N 1
ATOM 808 C CA . ASN A 1 101 ? -12.493 -4.960 23.068 1.00 66.25 101 ASN A CA 1
ATOM 809 C C . ASN A 1 101 ? -13.654 -3.991 22.746 1.00 66.25 101 ASN A C 1
ATOM 811 O O . ASN A 1 101 ? -14.493 -3.698 23.592 1.00 66.25 101 ASN A O 1
ATOM 815 N N . ASP A 1 102 ? -13.716 -3.472 21.518 1.00 70.50 102 ASP A N 1
ATOM 816 C CA . ASP A 1 102 ? -14.714 -2.485 21.102 1.00 70.50 102 ASP A CA 1
ATOM 817 C C . ASP A 1 102 ? -16.123 -3.087 20.978 1.00 70.50 102 ASP A C 1
ATOM 819 O O . ASP A 1 102 ? -17.113 -2.354 20.978 1.00 70.50 102 ASP A O 1
ATOM 823 N N . MET A 1 103 ? -16.230 -4.416 20.856 1.00 66.88 103 MET A N 1
ATOM 824 C CA . MET A 1 103 ? -17.509 -5.094 20.639 1.00 66.88 103 MET A CA 1
ATOM 825 C C . MET A 1 103 ? -18.477 -4.909 21.812 1.00 66.88 103 MET A C 1
ATOM 827 O O . MET A 1 103 ? -19.647 -4.618 21.571 1.00 66.88 103 MET A O 1
ATOM 831 N N . ASP A 1 104 ? -17.994 -4.958 23.054 1.00 67.88 104 ASP A N 1
ATOM 832 C CA . ASP A 1 104 ? -18.829 -4.788 24.253 1.00 67.88 104 ASP A CA 1
ATOM 833 C C . ASP A 1 104 ? -19.481 -3.397 24.322 1.00 67.88 104 ASP A C 1
ATOM 835 O O . ASP A 1 104 ? -20.592 -3.234 24.825 1.00 67.88 104 ASP A O 1
ATOM 839 N N . LEU A 1 105 ? -18.812 -2.387 23.756 1.00 68.50 105 LEU A N 1
ATOM 840 C CA . LEU A 1 105 ? -19.309 -1.012 23.678 1.00 68.50 105 LEU A CA 1
ATOM 841 C C . LEU A 1 105 ? -20.226 -0.781 22.471 1.00 68.50 105 LEU A C 1
ATOM 843 O O . LEU A 1 105 ? -21.091 0.093 22.520 1.00 68.50 105 LEU A O 1
ATOM 847 N N . LEU A 1 106 ? -20.048 -1.537 21.385 1.00 68.44 106 LEU A N 1
ATOM 848 C CA . LEU A 1 106 ? -20.779 -1.353 20.126 1.00 68.44 106 LEU A CA 1
ATOM 849 C C . LEU A 1 106 ? -22.088 -2.138 20.056 1.00 68.44 106 LEU A C 1
ATOM 851 O O . LEU A 1 106 ? -23.024 -1.665 19.414 1.00 68.44 106 LEU A O 1
ATOM 855 N N . VAL A 1 107 ? -22.178 -3.285 20.736 1.00 68.50 107 VAL A N 1
ATOM 856 C CA . VAL A 1 107 ? -23.403 -4.098 20.843 1.00 68.50 107 VAL A CA 1
ATOM 857 C C . VAL A 1 107 ? -24.623 -3.307 21.353 1.00 68.50 107 VAL A C 1
ATOM 859 O O . VAL A 1 107 ? -25.689 -3.451 20.754 1.00 68.50 107 VAL A O 1
ATOM 862 N N . PRO A 1 108 ? -24.529 -2.449 22.393 1.00 73.31 108 PRO A N 1
ATOM 863 C CA . PRO A 1 108 ? -25.685 -1.682 22.869 1.00 73.31 108 PRO A CA 1
ATOM 864 C C . PRO A 1 108 ? -26.040 -0.468 21.991 1.00 73.31 108 PRO A C 1
ATOM 866 O O . PRO A 1 108 ? -27.074 0.165 22.210 1.00 73.31 108 PRO A O 1
ATOM 869 N N . MET A 1 109 ? -25.208 -0.099 21.011 1.00 74.44 109 MET A N 1
ATOM 870 C CA . MET A 1 109 ? -25.480 1.048 20.143 1.00 74.44 109 MET A CA 1
ATOM 871 C C . MET A 1 109 ? -26.397 0.662 18.969 1.00 74.44 109 MET A C 1
ATOM 873 O O . MET A 1 109 ? -26.291 -0.441 18.439 1.00 74.44 109 MET A O 1
ATOM 877 N N . PRO A 1 110 ? -27.260 1.575 18.474 1.00 79.00 110 PRO A N 1
ATOM 878 C CA . PRO A 1 110 ? -28.156 1.321 17.342 1.00 79.00 110 PRO A CA 1
ATOM 879 C C . PRO A 1 110 ? -27.399 1.379 16.000 1.00 79.00 110 PRO A C 1
ATOM 881 O O . PRO A 1 110 ? -27.656 2.248 15.156 1.00 79.00 110 PRO A O 1
ATOM 884 N N . LEU A 1 111 ? -26.423 0.488 15.834 1.00 78.25 111 LEU A N 1
ATOM 885 C CA . LEU A 1 111 ? -25.558 0.338 14.667 1.00 78.25 111 LEU A CA 1
ATOM 886 C C . LEU A 1 111 ? -25.849 -0.995 13.987 1.00 78.25 111 LEU A C 1
ATOM 888 O O . LEU A 1 111 ? -26.048 -2.014 14.645 1.00 78.25 111 LEU A O 1
ATOM 892 N N . ARG A 1 112 ? -25.864 -1.009 12.653 1.00 80.88 112 ARG A N 1
ATOM 893 C CA . ARG A 1 112 ? -26.035 -2.271 11.926 1.00 80.88 112 ARG A CA 1
ATOM 894 C C . ARG A 1 112 ? -24.718 -3.060 11.954 1.00 80.88 112 ARG A C 1
ATOM 896 O O . ARG A 1 112 ? -23.670 -2.451 11.735 1.00 80.88 112 ARG A O 1
ATOM 903 N N . PRO A 1 113 ? -24.738 -4.398 12.099 1.00 78.31 113 PRO A N 1
ATOM 904 C CA . PRO A 1 113 ? -23.517 -5.213 12.079 1.00 78.31 113 PRO A CA 1
ATOM 905 C C . PRO A 1 113 ? -22.646 -4.972 10.836 1.00 78.31 113 PRO A C 1
ATOM 907 O O . PRO A 1 113 ? -21.430 -4.843 10.941 1.00 78.31 113 PRO A O 1
ATOM 910 N N . GLY A 1 114 ? -23.272 -4.796 9.665 1.00 79.81 114 GLY A N 1
ATOM 911 C CA . GLY A 1 114 ? -22.563 -4.466 8.424 1.00 79.81 114 GLY A CA 1
ATOM 912 C C . GLY A 1 114 ? -21.875 -3.093 8.427 1.00 79.81 114 GLY A C 1
ATOM 913 O O . GLY A 1 114 ? -20.853 -2.928 7.767 1.00 79.81 114 GLY A O 1
ATOM 914 N N . GLU A 1 115 ? -22.378 -2.113 9.188 1.00 81.88 115 GLU A N 1
ATOM 915 C CA . GLU A 1 115 ? -21.723 -0.803 9.337 1.00 81.88 115 GLU A CA 1
ATOM 916 C C . GLU A 1 115 ? -20.452 -0.906 10.193 1.00 81.88 115 GLU A C 1
ATOM 918 O O . GLU A 1 115 ? -19.460 -0.246 9.893 1.00 81.88 115 GLU A O 1
ATOM 923 N N . VAL A 1 116 ? -20.454 -1.756 11.224 1.00 82.56 116 VAL A N 1
ATOM 924 C CA . VAL A 1 116 ? -19.276 -2.002 12.073 1.00 82.56 116 VAL A CA 1
ATOM 925 C C . VAL A 1 116 ? -18.217 -2.786 11.303 1.00 82.56 116 VAL A C 1
ATOM 927 O O . VAL A 1 116 ? -17.054 -2.387 11.258 1.00 82.56 116 VAL A O 1
ATOM 930 N N . LEU A 1 117 ? -18.631 -3.867 10.640 1.00 83.69 117 LEU A N 1
ATOM 931 C CA . LEU A 1 117 ? -17.732 -4.742 9.892 1.00 83.69 117 LEU A CA 1
ATOM 932 C C . LEU A 1 117 ? -17.101 -4.011 8.698 1.00 83.69 117 LEU A C 1
ATOM 934 O O . LEU A 1 117 ? -15.893 -4.099 8.482 1.00 83.69 117 LEU A O 1
ATOM 938 N N . GLY A 1 118 ? -17.893 -3.205 7.982 1.00 84.25 118 GLY A N 1
ATOM 939 C CA . GLY A 1 118 ? -17.400 -2.362 6.895 1.00 84.25 118 GLY A CA 1
ATOM 940 C C . GLY A 1 118 ? -16.406 -1.301 7.368 1.00 84.25 118 GLY A C 1
ATOM 941 O O . GLY A 1 118 ? -15.387 -1.086 6.717 1.00 84.25 118 GLY A O 1
ATOM 942 N N . ALA A 1 119 ? -16.647 -0.664 8.517 1.00 85.62 119 ALA A N 1
ATOM 943 C CA . ALA A 1 119 ? -15.704 0.310 9.054 1.00 85.62 119 ALA A CA 1
ATOM 944 C C . ALA A 1 119 ? -14.376 -0.334 9.469 1.00 85.62 119 ALA A C 1
ATOM 946 O O . ALA A 1 119 ? -13.324 0.178 9.094 1.00 85.62 119 ALA A O 1
ATOM 947 N N . LYS A 1 120 ? -14.424 -1.480 10.161 1.00 86.69 120 LYS 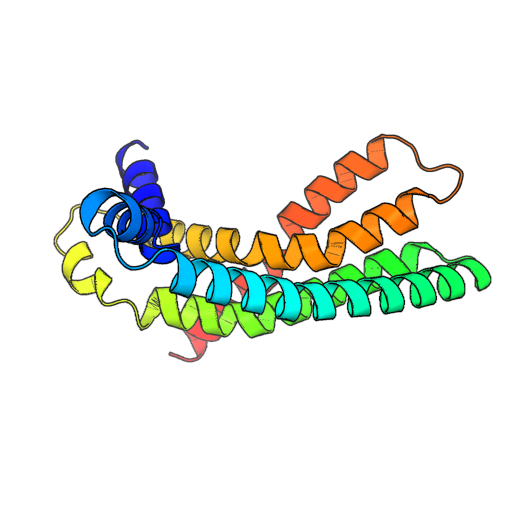A N 1
ATOM 948 C CA . LYS A 1 120 ? -13.236 -2.266 10.526 1.00 86.69 120 LYS A CA 1
ATOM 949 C C . LYS A 1 120 ? -12.434 -2.686 9.295 1.00 86.69 120 LYS A C 1
ATOM 951 O O . LYS A 1 120 ? -11.224 -2.474 9.255 1.00 86.69 120 LYS A O 1
ATOM 956 N N . PHE A 1 121 ? -13.106 -3.209 8.268 1.00 87.94 121 PHE A N 1
ATOM 957 C CA . PHE A 1 121 ? -12.460 -3.592 7.013 1.00 87.94 121 PHE A CA 1
ATOM 958 C C . PHE A 1 121 ? -11.778 -2.401 6.331 1.00 87.94 121 PHE A C 1
ATOM 960 O O . PHE A 1 121 ? -10.626 -2.511 5.922 1.00 87.94 121 PHE A O 1
ATOM 967 N N . ILE A 1 122 ? -12.444 -1.241 6.251 1.00 89.88 122 ILE A N 1
ATOM 968 C CA . ILE A 1 122 ? -11.840 -0.040 5.654 1.00 89.88 122 ILE A CA 1
ATOM 969 C C . ILE A 1 122 ? -10.644 0.444 6.480 1.00 89.88 122 ILE A C 1
ATOM 971 O O . ILE A 1 122 ? -9.655 0.887 5.905 1.00 89.88 122 ILE A O 1
ATOM 975 N N . THR A 1 123 ? -10.688 0.354 7.811 1.00 88.44 123 THR A N 1
ATOM 976 C CA . THR A 1 123 ? -9.537 0.707 8.655 1.00 88.44 123 THR A CA 1
ATOM 977 C C . THR A 1 123 ? -8.336 -0.200 8.382 1.00 88.44 123 THR A C 1
ATOM 979 O O . THR A 1 123 ? -7.229 0.311 8.211 1.00 88.44 123 THR A O 1
ATOM 982 N N . VAL A 1 124 ? -8.553 -1.513 8.249 1.00 90.50 124 VAL A N 1
ATOM 983 C CA . VAL A 1 124 ? -7.494 -2.458 7.856 1.00 90.50 124 VAL A CA 1
ATOM 984 C C . VAL A 1 124 ? -6.980 -2.148 6.446 1.00 90.50 124 VAL A C 1
ATOM 986 O O . VAL A 1 124 ? -5.773 -2.016 6.253 1.00 90.50 124 VAL A O 1
ATOM 989 N N . LEU A 1 125 ? -7.873 -1.929 5.477 1.00 91.69 125 LEU A N 1
ATOM 990 C CA . LEU A 1 125 ? -7.508 -1.557 4.106 1.00 91.69 125 LEU A CA 1
ATOM 991 C C . LEU A 1 125 ? -6.653 -0.281 4.062 1.00 91.69 125 LEU A C 1
ATOM 993 O O . LEU A 1 125 ? -5.642 -0.233 3.366 1.00 91.69 125 LEU A O 1
ATOM 997 N N . LEU A 1 126 ? -7.018 0.740 4.841 1.00 91.12 126 LEU A N 1
ATOM 998 C CA . LEU A 1 126 ? -6.250 1.982 4.942 1.00 91.12 126 LEU A CA 1
ATOM 999 C C . LEU A 1 126 ? -4.848 1.762 5.517 1.00 91.12 126 LEU A C 1
ATOM 1001 O O . LEU A 1 126 ? -3.915 2.458 5.121 1.00 91.12 126 LEU A O 1
ATOM 1005 N N . SER A 1 127 ? -4.696 0.803 6.431 1.00 89.38 127 SER A N 1
ATOM 1006 C CA . SER A 1 127 ? -3.405 0.474 7.040 1.00 89.38 127 SER A CA 1
ATOM 1007 C C . SER A 1 127 ? -2.441 -0.254 6.098 1.00 89.38 127 SER A C 1
ATOM 1009 O O . SER A 1 127 ? -1.232 -0.149 6.277 1.00 89.38 127 SER A O 1
ATOM 1011 N N . GLU A 1 128 ? -2.958 -0.913 5.058 1.00 91.12 128 GLU A N 1
ATOM 1012 C CA . GLU A 1 128 ? -2.166 -1.627 4.047 1.00 91.12 128 GLU A CA 1
ATOM 1013 C C . GLU A 1 128 ? -1.629 -0.704 2.940 1.00 91.12 128 GLU A C 1
ATOM 1015 O O . GLU A 1 128 ? -0.588 -0.982 2.343 1.00 91.12 128 GLU A O 1
ATOM 1020 N N . TYR A 1 129 ? -2.281 0.434 2.670 1.00 92.44 129 TYR A N 1
ATOM 1021 C CA . TYR A 1 129 ? -1.855 1.335 1.589 1.00 92.44 129 TYR A CA 1
ATOM 1022 C C . TYR A 1 129 ? -0.414 1.860 1.697 1.00 92.44 129 TYR A C 1
ATOM 1024 O O . TYR A 1 129 ? 0.237 1.940 0.656 1.00 92.44 129 TYR A O 1
ATOM 1032 N N . PRO A 1 130 ? 0.138 2.200 2.878 1.00 90.75 130 PRO A N 1
ATOM 1033 C CA . PRO A 1 130 ? 1.549 2.567 3.000 1.00 90.75 130 PRO A CA 1
ATOM 1034 C C . PRO A 1 130 ? 2.505 1.461 2.534 1.00 90.75 130 PRO A C 1
ATOM 1036 O O . PRO A 1 130 ? 3.511 1.749 1.881 1.00 90.75 130 PRO A O 1
ATOM 1039 N N . VAL A 1 131 ? 2.178 0.198 2.825 1.00 90.88 131 VAL A N 1
ATOM 1040 C CA . VAL A 1 131 ? 2.960 -0.966 2.387 1.00 90.88 131 VAL A CA 1
ATOM 1041 C C . VAL A 1 131 ? 2.805 -1.151 0.879 1.00 90.88 131 VAL A C 1
ATOM 1043 O O . VAL A 1 131 ? 3.806 -1.216 0.166 1.00 90.88 131 VAL A O 1
ATOM 1046 N N . ALA A 1 132 ? 1.568 -1.127 0.376 1.00 93.56 132 ALA A N 1
ATOM 1047 C CA . ALA A 1 132 ? 1.282 -1.249 -1.051 1.00 93.56 132 ALA A CA 1
ATOM 1048 C C . ALA A 1 132 ? 1.973 -0.154 -1.879 1.00 93.56 132 ALA A C 1
ATOM 1050 O O . ALA A 1 132 ? 2.572 -0.445 -2.913 1.00 93.56 132 ALA A O 1
ATOM 1051 N N . LEU A 1 133 ? 1.956 1.096 -1.404 1.00 93.81 133 LEU A N 1
ATOM 1052 C CA . LEU A 1 133 ? 2.673 2.211 -2.021 1.00 93.81 133 LEU A CA 1
ATOM 1053 C C . LEU A 1 133 ? 4.180 1.968 -2.022 1.00 93.81 133 LEU A C 1
ATOM 1055 O O . LEU A 1 133 ? 4.805 2.102 -3.067 1.00 93.81 133 LEU A O 1
ATOM 1059 N N . SER A 1 134 ? 4.763 1.577 -0.889 1.00 92.00 134 SER A N 1
ATOM 1060 C CA . SER A 1 134 ? 6.212 1.352 -0.785 1.00 92.00 134 SER A CA 1
ATOM 1061 C C . SER A 1 134 ? 6.714 0.268 -1.747 1.00 92.00 134 SER A C 1
ATOM 1063 O O . SER A 1 134 ? 7.842 0.353 -2.228 1.00 92.00 134 SER A O 1
ATOM 1065 N N . LEU A 1 135 ? 5.872 -0.721 -2.060 1.00 92.94 135 LEU A N 1
ATOM 1066 C CA . LEU A 1 135 ? 6.198 -1.818 -2.971 1.00 92.94 135 LEU A CA 1
ATOM 1067 C C . LEU A 1 135 ? 5.916 -1.473 -4.441 1.00 92.94 135 LEU A C 1
ATOM 1069 O O . LEU A 1 135 ? 6.780 -1.611 -5.303 1.00 92.94 135 LEU A O 1
ATOM 1073 N N . LEU A 1 136 ? 4.712 -0.998 -4.754 1.00 94.62 136 LEU A N 1
ATOM 1074 C CA . LEU A 1 136 ? 4.280 -0.805 -6.140 1.00 94.62 136 LEU A CA 1
ATOM 1075 C C . LEU A 1 136 ? 4.792 0.492 -6.763 1.00 94.62 136 LEU A C 1
ATOM 1077 O O . LEU A 1 136 ? 5.054 0.528 -7.963 1.00 94.62 136 LEU A O 1
ATOM 1081 N N . LEU A 1 137 ? 4.948 1.559 -5.980 1.00 93.94 137 LEU A N 1
ATOM 1082 C CA . LEU A 1 137 ? 5.370 2.865 -6.485 1.00 93.94 137 LEU A CA 1
ATOM 1083 C C . LEU A 1 137 ? 6.735 2.825 -7.197 1.00 93.94 137 LEU A C 1
ATOM 1085 O O . LEU A 1 137 ? 6.793 3.306 -8.331 1.00 93.94 137 LEU A O 1
ATOM 1089 N N . PRO A 1 138 ? 7.818 2.247 -6.634 1.00 93.88 138 PRO A N 1
ATOM 1090 C CA . PRO A 1 138 ? 9.101 2.199 -7.337 1.00 93.88 138 PRO A CA 1
ATOM 1091 C C . PRO A 1 138 ? 9.029 1.376 -8.631 1.00 93.88 138 PRO A C 1
ATOM 1093 O O . PRO A 1 138 ? 9.589 1.794 -9.642 1.00 93.88 138 PRO A O 1
ATOM 1096 N N . ALA A 1 139 ? 8.287 0.263 -8.650 1.00 94.00 139 ALA A N 1
ATOM 1097 C CA . ALA A 1 139 ? 8.082 -0.528 -9.865 1.00 94.00 139 ALA A CA 1
ATOM 1098 C C . ALA A 1 139 ? 7.301 0.251 -10.937 1.00 94.00 139 ALA A C 1
ATOM 1100 O O . ALA A 1 139 ? 7.675 0.235 -12.112 1.00 94.00 139 ALA A O 1
ATOM 1101 N N . CYS A 1 140 ? 6.263 0.988 -10.525 1.00 93.88 140 CYS A N 1
ATOM 1102 C CA . CYS A 1 140 ? 5.483 1.855 -11.403 1.00 93.88 140 CYS A CA 1
ATOM 1103 C C . CYS A 1 140 ? 6.339 2.961 -12.031 1.00 93.88 140 CYS A C 1
ATOM 1105 O O . CYS A 1 140 ? 6.212 3.221 -13.230 1.00 93.88 140 CYS A O 1
ATOM 1107 N N . ILE A 1 141 ? 7.220 3.587 -11.246 1.00 93.81 141 ILE A N 1
ATOM 1108 C CA . ILE A 1 141 ? 8.140 4.614 -11.745 1.00 93.81 141 ILE A CA 1
ATOM 1109 C C . ILE A 1 141 ? 9.126 4.009 -12.742 1.00 93.81 141 ILE A C 1
ATOM 1111 O O . ILE A 1 141 ? 9.268 4.550 -13.835 1.00 93.81 141 ILE A O 1
ATOM 1115 N N . LEU A 1 142 ? 9.770 2.888 -12.398 1.00 93.19 142 LEU A N 1
ATOM 1116 C CA . LEU A 1 142 ? 10.756 2.246 -13.270 1.00 93.19 142 LEU A CA 1
ATOM 1117 C C . LEU A 1 142 ? 10.150 1.860 -14.613 1.00 93.19 142 LEU A C 1
ATOM 1119 O O . LEU A 1 142 ? 10.662 2.287 -15.647 1.00 93.19 142 LEU A O 1
ATOM 1123 N N . TYR A 1 143 ? 9.027 1.138 -14.612 1.00 92.12 143 TYR A N 1
ATOM 1124 C CA . TYR A 1 143 ? 8.370 0.781 -15.865 1.00 92.12 143 TYR A CA 1
ATOM 1125 C C . TYR A 1 143 ? 7.973 2.029 -16.653 1.00 92.12 143 TYR A C 1
ATOM 1127 O O . TYR A 1 143 ? 8.242 2.072 -17.848 1.00 92.12 143 TYR A O 1
ATOM 1135 N N . GLY A 1 144 ? 7.468 3.074 -15.984 1.00 89.75 144 GLY A N 1
ATOM 1136 C CA . GLY A 1 144 ? 7.097 4.363 -16.579 1.00 89.75 144 GLY A CA 1
ATOM 1137 C C . GLY A 1 144 ? 8.222 5.111 -17.307 1.00 89.75 144 GLY A C 1
ATOM 1138 O O . GLY A 1 144 ? 7.926 5.994 -18.107 1.00 89.75 144 GLY A O 1
ATOM 1139 N N . THR A 1 145 ? 9.491 4.760 -17.074 1.00 87.94 145 THR A N 1
ATOM 1140 C CA . THR A 1 145 ? 10.637 5.317 -17.822 1.00 87.94 145 THR A CA 1
ATOM 1141 C C . THR A 1 145 ? 10.847 4.677 -19.198 1.00 87.94 145 THR A C 1
ATOM 1143 O O . THR A 1 145 ? 11.667 5.158 -19.980 1.00 87.94 145 THR A O 1
ATOM 1146 N N . THR A 1 146 ? 10.115 3.606 -19.520 1.00 88.00 146 THR A N 1
ATOM 1147 C CA . THR A 1 146 ? 10.230 2.909 -20.808 1.00 88.00 146 THR A CA 1
ATOM 1148 C C . THR A 1 146 ? 9.686 3.786 -21.949 1.00 88.00 146 THR A C 1
ATOM 1150 O O . THR A 1 146 ? 8.614 4.384 -21.802 1.00 88.00 146 THR A O 1
ATOM 1153 N N . PRO A 1 147 ? 10.381 3.873 -23.103 1.00 82.06 147 PRO A N 1
ATOM 1154 C CA . PRO A 1 147 ? 9.914 4.657 -24.245 1.00 82.06 147 PRO A CA 1
ATOM 1155 C C . PRO A 1 147 ? 8.528 4.208 -24.726 1.00 82.06 147 PRO A C 1
ATOM 1157 O O . PRO A 1 147 ? 8.248 3.015 -24.802 1.00 82.06 147 PRO A O 1
ATOM 1160 N N . GLY A 1 148 ? 7.666 5.162 -25.089 1.00 81.88 148 GLY A N 1
ATOM 1161 C CA . GLY A 1 148 ? 6.328 4.878 -25.630 1.00 81.88 148 GLY A CA 1
ATOM 1162 C C . GLY A 1 148 ? 5.204 4.792 -24.590 1.00 81.88 148 GLY A C 1
ATOM 1163 O O . GLY A 1 148 ? 4.056 4.537 -24.951 1.00 81.88 148 GLY A O 1
ATOM 1164 N N . ILE A 1 149 ? 5.494 5.049 -23.313 1.00 84.38 149 ILE A N 1
ATOM 1165 C CA . ILE A 1 149 ? 4.475 5.087 -22.261 1.00 84.38 149 ILE A CA 1
ATOM 1166 C C . ILE A 1 149 ? 3.745 6.435 -22.259 1.00 84.38 149 ILE A C 1
ATOM 1168 O O . ILE A 1 149 ? 4.334 7.492 -22.050 1.00 84.38 149 ILE A O 1
ATOM 1172 N N . GLY A 1 150 ? 2.429 6.388 -22.477 1.00 86.88 150 GLY A N 1
ATOM 1173 C CA . GLY A 1 150 ? 1.550 7.557 -22.426 1.00 86.88 150 GLY A CA 1
ATOM 1174 C C . GLY A 1 150 ? 0.999 7.859 -21.027 1.00 86.88 150 GLY A C 1
ATOM 1175 O O . GLY A 1 150 ? 1.056 7.035 -20.115 1.00 86.88 150 GLY A O 1
ATOM 1176 N N . LEU A 1 151 ? 0.359 9.023 -20.873 1.00 86.62 151 LEU A N 1
ATOM 1177 C CA . LEU A 1 151 ? -0.237 9.485 -19.607 1.00 86.62 151 LEU A CA 1
ATOM 1178 C C . LEU A 1 151 ? -1.263 8.499 -19.006 1.00 86.62 151 LEU A C 1
ATOM 1180 O O . LEU A 1 151 ? -1.380 8.386 -17.788 1.00 86.62 151 LEU A O 1
ATOM 1184 N N . PHE A 1 152 ? -1.966 7.734 -19.851 1.00 89.50 152 PHE A N 1
ATOM 1185 C CA . PHE A 1 152 ? -2.935 6.715 -19.427 1.00 89.50 152 PHE A CA 1
ATOM 1186 C C . PHE A 1 152 ? -2.334 5.612 -18.545 1.00 89.50 152 PHE A C 1
ATOM 1188 O O . PHE A 1 152 ? -3.058 5.002 -17.758 1.00 89.50 152 PHE A O 1
ATOM 1195 N N . TYR A 1 153 ? -1.030 5.355 -18.649 1.00 91.88 153 TYR A N 1
ATOM 1196 C CA . TYR A 1 153 ? -0.344 4.391 -17.794 1.00 91.88 153 TYR A CA 1
ATOM 1197 C C . TYR A 1 153 ? -0.378 4.807 -16.320 1.00 91.88 153 TYR A C 1
ATOM 1199 O O . TYR A 1 153 ? -0.714 3.995 -15.463 1.00 91.88 153 TYR A O 1
ATOM 1207 N N . TRP A 1 154 ? -0.115 6.079 -16.024 1.00 89.88 154 TRP A N 1
ATOM 1208 C CA . TRP A 1 154 ? -0.101 6.585 -14.651 1.00 89.88 154 TRP A CA 1
ATOM 1209 C C . TRP A 1 154 ? -1.479 6.491 -13.994 1.00 89.88 154 TRP A C 1
ATOM 1211 O O . TRP A 1 154 ? -1.584 6.105 -12.831 1.00 89.88 154 TRP A O 1
ATOM 1221 N N . LEU A 1 155 ? -2.547 6.740 -14.761 1.00 92.31 155 LEU A N 1
ATOM 1222 C CA . LEU A 1 155 ? -3.919 6.552 -14.287 1.00 92.31 155 LEU A CA 1
ATOM 1223 C C . LEU A 1 155 ? -4.199 5.079 -13.945 1.00 92.31 155 LEU A C 1
ATOM 1225 O O . LEU A 1 155 ? -4.745 4.785 -12.882 1.00 92.31 155 LEU A O 1
ATOM 1229 N N . LYS A 1 156 ? -3.771 4.146 -14.808 1.00 91.88 156 LYS A N 1
ATOM 1230 C CA . LYS A 1 156 ? -3.865 2.703 -14.534 1.00 91.88 156 LYS A CA 1
ATOM 1231 C C . LYS A 1 156 ? -3.029 2.298 -13.318 1.00 91.88 156 LYS A C 1
ATOM 1233 O O . LYS A 1 156 ? -3.492 1.481 -12.532 1.00 91.88 156 LYS A O 1
ATOM 1238 N N . GLY A 1 157 ? -1.850 2.888 -13.127 1.00 91.75 157 GLY A N 1
ATOM 1239 C CA . GLY A 1 157 ? -0.983 2.642 -11.972 1.00 91.75 157 GLY A CA 1
ATOM 1240 C C . GLY A 1 157 ? -1.627 3.050 -10.645 1.00 91.75 157 GLY A C 1
ATOM 1241 O O . GLY A 1 157 ? -1.570 2.293 -9.681 1.00 91.75 157 GLY A O 1
ATOM 1242 N N . ILE A 1 158 ? -2.313 4.196 -10.599 1.00 92.50 158 ILE A N 1
ATOM 1243 C CA . ILE A 1 158 ? -3.064 4.628 -9.405 1.00 92.50 158 ILE A CA 1
ATOM 1244 C C . ILE A 1 158 ? -4.177 3.627 -9.077 1.00 92.50 158 ILE A C 1
ATOM 1246 O O . ILE A 1 158 ? -4.335 3.227 -7.923 1.00 92.50 158 ILE A O 1
ATOM 1250 N N . ILE A 1 159 ? -4.921 3.187 -10.095 1.00 93.81 159 ILE A N 1
ATOM 1251 C CA . ILE A 1 159 ? -5.980 2.184 -9.929 1.00 93.81 159 ILE A CA 1
ATOM 1252 C C . ILE A 1 159 ? -5.386 0.850 -9.454 1.00 93.81 159 ILE A C 1
ATOM 1254 O O . ILE A 1 159 ? -5.930 0.235 -8.540 1.00 93.81 159 ILE A O 1
ATOM 1258 N N . LEU A 1 160 ? -4.251 0.429 -10.021 1.00 93.56 160 LEU A N 1
ATOM 1259 C CA . LEU A 1 160 ? -3.545 -0.792 -9.637 1.00 93.56 160 LEU A CA 1
ATOM 1260 C C . LEU A 1 160 ? -3.152 -0.764 -8.156 1.00 93.56 160 LEU A C 1
ATOM 1262 O O . LEU A 1 160 ? -3.455 -1.708 -7.437 1.00 93.56 160 LEU A O 1
ATOM 1266 N N . ILE A 1 161 ? -2.537 0.325 -7.690 1.00 94.12 161 ILE A N 1
ATOM 1267 C CA . ILE A 1 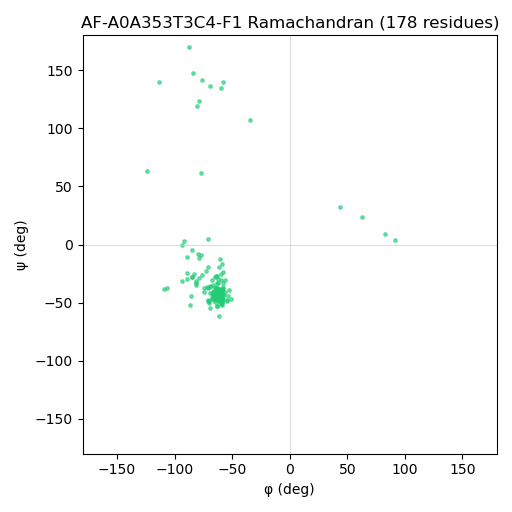161 ? -2.146 0.495 -6.282 1.00 94.12 161 ILE A CA 1
ATOM 1268 C C . ILE A 1 161 ? -3.377 0.486 -5.369 1.00 94.12 161 ILE A C 1
ATOM 1270 O O . ILE A 1 161 ? -3.359 -0.141 -4.312 1.00 94.12 161 ILE A O 1
ATOM 1274 N N . GLY A 1 162 ? -4.461 1.146 -5.788 1.00 92.38 162 GLY A N 1
ATOM 1275 C CA . GLY A 1 162 ? -5.717 1.192 -5.040 1.00 92.38 162 GLY A CA 1
ATOM 1276 C C . GLY A 1 162 ? -6.374 -0.181 -4.871 1.00 92.38 162 GLY A C 1
ATOM 1277 O O . GLY A 1 162 ? -6.911 -0.479 -3.802 1.00 92.38 162 GLY A O 1
ATOM 1278 N N . LEU A 1 163 ? -6.321 -1.009 -5.918 1.00 93.25 163 LEU A N 1
ATOM 1279 C CA . LEU A 1 163 ? -6.957 -2.325 -5.964 1.00 93.25 163 LEU A CA 1
ATOM 1280 C C . LEU A 1 163 ? -6.066 -3.458 -5.447 1.00 93.25 163 LEU A C 1
ATOM 1282 O O . LEU A 1 163 ? -6.604 -4.467 -5.004 1.00 93.25 163 LEU A O 1
ATOM 1286 N N . ALA A 1 164 ? -4.739 -3.318 -5.480 1.00 93.12 164 ALA A N 1
ATOM 1287 C CA . ALA A 1 164 ? -3.795 -4.375 -5.114 1.00 93.12 164 ALA A CA 1
ATOM 1288 C C . ALA A 1 164 ? -4.058 -5.043 -3.747 1.00 93.12 164 ALA A C 1
ATOM 1290 O O . ALA A 1 164 ? -4.079 -6.276 -3.712 1.00 93.12 164 ALA A O 1
ATOM 1291 N N . PRO A 1 165 ? -4.312 -4.304 -2.646 1.00 92.31 165 PRO A N 1
ATOM 1292 C CA . PRO A 1 165 ? -4.545 -4.920 -1.339 1.00 92.31 165 PRO A CA 1
ATOM 1293 C C . PRO A 1 165 ? -5.966 -5.484 -1.165 1.00 92.31 165 PRO A C 1
ATOM 1295 O O . PRO A 1 165 ? -6.213 -6.226 -0.218 1.00 92.31 165 PRO A O 1
ATOM 1298 N N . ILE A 1 166 ? -6.919 -5.185 -2.059 1.00 93.25 166 ILE A N 1
ATOM 1299 C CA . ILE A 1 166 ? -8.324 -5.586 -1.871 1.00 93.25 166 ILE A CA 1
ATOM 1300 C C . ILE A 1 166 ? -8.513 -7.110 -2.001 1.00 93.25 166 ILE A C 1
ATOM 1302 O O . ILE A 1 166 ? -9.029 -7.704 -1.052 1.00 93.25 166 ILE A O 1
ATOM 1306 N N . PRO A 1 167 ? -8.097 -7.784 -3.098 1.00 93.31 167 PRO A N 1
ATOM 1307 C CA . PRO A 1 167 ? -8.214 -9.238 -3.205 1.00 93.31 167 PRO A CA 1
ATOM 1308 C C . PRO A 1 167 ? -7.571 -10.016 -2.042 1.00 93.31 167 PRO A C 1
ATOM 1310 O O . PRO A 1 167 ? -8.257 -10.876 -1.484 1.00 93.31 167 PRO A O 1
ATOM 1313 N N . PRO A 1 168 ? -6.316 -9.737 -1.623 1.00 93.19 168 PRO A N 1
ATOM 1314 C CA . PRO A 1 168 ? -5.703 -10.483 -0.529 1.00 93.19 168 PRO A CA 1
ATOM 1315 C C . PRO A 1 168 ? -6.406 -10.238 0.810 1.00 93.19 168 PRO A C 1
ATOM 1317 O O . PRO A 1 168 ? -6.561 -11.183 1.575 1.00 93.19 168 PRO A O 1
ATOM 1320 N N . LEU A 1 169 ? -6.916 -9.032 1.083 1.00 91.94 169 LEU A N 1
ATOM 1321 C CA . LEU A 1 169 ? -7.669 -8.759 2.314 1.00 91.94 169 LEU A CA 1
ATOM 1322 C C . LEU A 1 169 ? -9.030 -9.454 2.359 1.00 91.94 169 LEU A C 1
ATOM 1324 O O . LEU A 1 169 ? -9.461 -9.907 3.421 1.00 91.94 169 LEU A O 1
ATOM 1328 N N . VAL A 1 170 ? -9.718 -9.554 1.221 1.00 92.31 170 VAL A N 1
ATOM 1329 C CA . VAL A 1 170 ? -10.968 -10.321 1.134 1.00 92.31 170 VAL A CA 1
ATOM 1330 C C . VAL A 1 170 ? -10.687 -11.801 1.391 1.00 92.31 170 VAL A C 1
ATOM 1332 O O . VAL A 1 170 ? -11.376 -12.416 2.204 1.00 92.31 170 VAL A O 1
ATOM 1335 N N . LEU A 1 171 ? -9.641 -12.357 0.772 1.00 92.25 171 LEU A N 1
ATOM 1336 C CA . LEU A 1 171 ? -9.217 -13.738 1.014 1.00 92.25 171 LEU A CA 1
ATOM 1337 C C . LEU A 1 171 ? -8.818 -13.968 2.474 1.00 92.25 171 LEU A C 1
ATOM 1339 O O . LEU A 1 171 ? -9.262 -14.941 3.075 1.00 92.25 171 LEU A O 1
ATOM 1343 N N . ALA A 1 172 ? -8.050 -13.053 3.064 1.00 91.25 172 ALA A N 1
ATOM 1344 C CA . ALA A 1 172 ? -7.673 -13.114 4.470 1.00 91.25 172 ALA A CA 1
ATOM 1345 C C . ALA A 1 172 ? -8.902 -13.059 5.390 1.00 91.25 172 ALA A C 1
ATOM 1347 O O . ALA A 1 172 ? -8.959 -13.791 6.371 1.00 91.25 172 ALA A O 1
ATOM 1348 N N . SER A 1 173 ? -9.917 -12.258 5.050 1.00 87.81 173 SER A N 1
ATOM 1349 C CA . SER A 1 173 ? -11.160 -12.162 5.826 1.00 87.81 173 SER A CA 1
ATOM 1350 C C . SER A 1 173 ? -11.940 -13.474 5.794 1.00 87.81 173 SER A C 1
ATOM 1352 O O . SER A 1 173 ? -12.373 -13.953 6.837 1.00 87.81 173 SER A O 1
ATOM 1354 N N . ILE A 1 174 ? -12.079 -14.082 4.612 1.00 89.75 174 ILE A N 1
ATOM 1355 C CA . ILE A 1 174 ? -12.721 -15.395 4.454 1.00 89.75 174 ILE A CA 1
ATOM 1356 C C . ILE A 1 174 ? -11.941 -16.459 5.230 1.00 89.75 174 ILE A C 1
ATOM 1358 O O . ILE A 1 174 ? -12.538 -17.249 5.955 1.00 89.75 174 ILE A O 1
ATOM 1362 N N . PHE A 1 175 ? -10.613 -16.460 5.110 1.00 89.19 175 PHE A N 1
ATOM 1363 C CA . PHE A 1 175 ? -9.751 -17.416 5.800 1.00 89.19 175 PHE A CA 1
ATOM 1364 C C . PHE A 1 175 ? -9.881 -17.313 7.322 1.00 89.19 175 PHE A C 1
ATOM 1366 O O . PHE A 1 175 ? -10.031 -18.325 7.996 1.00 89.19 175 PHE A O 1
ATOM 1373 N N . VAL A 1 176 ? -9.881 -16.092 7.859 1.00 87.62 176 VAL A N 1
ATOM 1374 C CA . VAL A 1 176 ? -10.060 -15.848 9.292 1.00 87.62 176 VAL A CA 1
ATOM 1375 C C . VAL A 1 176 ? -11.438 -16.314 9.772 1.00 87.62 176 VAL A C 1
ATOM 1377 O O . VAL A 1 176 ? -11.515 -16.977 10.799 1.00 87.62 176 VAL A O 1
ATOM 1380 N N . ILE A 1 177 ? -12.509 -16.029 9.024 1.00 86.94 177 ILE A N 1
ATOM 1381 C CA . ILE A 1 177 ? -13.870 -16.477 9.372 1.00 86.94 177 ILE A CA 1
ATOM 1382 C C . ILE A 1 177 ? -13.980 -18.007 9.385 1.00 86.94 177 ILE A C 1
ATOM 1384 O O . ILE A 1 177 ? -14.755 -18.548 10.158 1.00 86.94 177 ILE A O 1
ATOM 1388 N N . LEU A 1 178 ? -13.240 -18.711 8.525 1.00 88.12 178 LEU A N 1
ATOM 1389 C CA . LEU A 1 178 ? -13.224 -20.178 8.511 1.00 88.12 178 LEU A CA 1
ATOM 1390 C C . LEU A 1 178 ? -12.402 -20.781 9.654 1.00 88.12 178 LEU A C 1
ATOM 1392 O O . LEU A 1 178 ? -12.625 -21.932 10.021 1.00 88.12 178 LEU A O 1
ATOM 1396 N N . LEU A 1 179 ? -11.412 -20.042 10.153 1.00 85.88 179 LEU A N 1
ATOM 1397 C CA . LEU A 1 179 ? -10.489 -20.509 11.181 1.00 85.88 179 LEU A CA 1
ATOM 1398 C C . LEU A 1 179 ? -11.049 -20.329 12.601 1.00 85.88 179 LEU A C 1
ATOM 1400 O O . LEU A 1 179 ? -10.660 -21.087 13.489 1.00 85.88 179 LEU A O 1
ATOM 1404 N N . VAL A 1 180 ? -11.925 -19.338 12.805 1.00 79.06 180 VAL A N 1
ATOM 1405 C CA . VAL A 1 180 ? -12.563 -19.004 14.093 1.00 79.06 180 VAL A CA 1
ATOM 1406 C C . VAL A 1 180 ? -13.972 -19.575 14.177 1.00 79.06 180 VAL A C 1
ATOM 1408 O O . VAL A 1 180 ? -14.266 -20.222 15.205 1.00 79.06 180 VAL A O 1
#

Mean predicted aligned error: 7.29 Å

Foldseek 3Di:
DVVLVVLLVVLLCVVVVVVVVCCCVPPVVPPPVVVVVVVVVCCCVVVVVLVVLLVVLVVVQVVCVVVVHSCVSQVVLLVVLLVVLLVVLLVLCCCQPPVDPCCVVCVVDPDDPCSSVVSSLVSSLVVSLVVLCSRNVSSLVSSCVDPPDDPVSVVVSVVSSSCSSVVSNVVSNVVNVVVD

Radius of gyration: 19.9 Å; Cα contacts (8 Å, |Δi|>4): 129; chains: 1; bounding box: 46×40×54 Å

Sequence (180 aa):
MKKFLSLLKTYCNVYFGISSMKYQYTREKKSLWKPVLTVAGVVIGIGSLIFLYCLMILQIFRGAQAIGHPEIVLTIAFLLCQLLSLVFGIFYIMSVFYFSNDMDLLVPMPLRPGEVLGAKFITVLLSEYPVALSLLLPACILYGTTPGIGLFYWLKGIILIGLAPIPPLVLASIFVILLV